Protein AF-A0A7K1K0N7-F1 (afdb_monomer_lite)

Structure (mmCIF, N/CA/C/O backbone):
data_AF-A0A7K1K0N7-F1
#
_entry.id   AF-A0A7K1K0N7-F1
#
loop_
_atom_site.group_PDB
_atom_site.id
_atom_site.type_symbol
_atom_site.label_atom_id
_atom_site.label_alt_id
_atom_site.label_comp_id
_atom_site.label_asym_id
_atom_site.label_entity_id
_atom_site.label_seq_id
_atom_site.pdbx_PDB_ins_code
_atom_site.Cartn_x
_atom_site.Cartn_y
_atom_site.Cartn_z
_atom_site.occupancy
_atom_site.B_iso_or_equiv
_atom_site.auth_seq_id
_atom_site.auth_comp_id
_atom_site.auth_asym_id
_atom_site.auth_atom_id
_atom_site.pdbx_PDB_model_num
ATOM 1 N N . MET A 1 1 ? -37.283 -33.747 8.085 1.00 37.97 1 MET A N 1
ATOM 2 C CA . MET A 1 1 ? -36.445 -32.877 7.229 1.00 37.97 1 MET A CA 1
ATOM 3 C C . MET A 1 1 ? -36.152 -31.588 7.983 1.00 37.97 1 MET A C 1
ATOM 5 O O . MET A 1 1 ? -37.077 -30.834 8.241 1.00 37.97 1 MET A O 1
ATOM 9 N N . ARG A 1 2 ? -34.907 -31.365 8.425 1.00 31.98 2 ARG A N 1
ATOM 10 C CA . ARG A 1 2 ? -34.485 -30.091 9.032 1.00 31.98 2 ARG A CA 1
ATOM 11 C C . ARG A 1 2 ? -33.760 -29.283 7.961 1.00 31.98 2 ARG A C 1
ATOM 13 O O . ARG A 1 2 ? -32.667 -29.665 7.557 1.00 31.98 2 ARG A O 1
ATOM 20 N N . PHE A 1 3 ? -34.377 -28.200 7.502 1.00 32.69 3 PHE A N 1
ATOM 21 C CA . PHE A 1 3 ? -33.724 -27.220 6.641 1.00 32.69 3 PHE A CA 1
ATOM 22 C C . PHE A 1 3 ? -32.654 -26.490 7.462 1.00 32.69 3 PHE A C 1
ATOM 24 O O . PHE A 1 3 ? -32.971 -25.752 8.393 1.00 32.69 3 PHE A O 1
ATOM 31 N N . ARG A 1 4 ? -31.374 -26.728 7.151 1.00 30.61 4 ARG A N 1
ATOM 32 C CA . ARG A 1 4 ? -30.291 -25.834 7.573 1.00 30.61 4 ARG A CA 1
ATOM 33 C C . ARG A 1 4 ? -30.306 -24.644 6.621 1.00 30.61 4 ARG A C 1
ATOM 35 O O . ARG A 1 4 ? -29.940 -24.787 5.461 1.00 30.61 4 ARG A O 1
ATOM 42 N N . LEU A 1 5 ? -30.744 -23.494 7.122 1.00 35.78 5 LEU A N 1
ATOM 43 C CA . LEU A 1 5 ? -30.493 -22.211 6.472 1.00 35.78 5 LEU A CA 1
ATOM 44 C C . LEU A 1 5 ? -28.973 -21.984 6.368 1.00 35.78 5 LEU A C 1
ATOM 46 O O . LEU A 1 5 ? -28.236 -22.395 7.275 1.00 35.78 5 LEU A O 1
ATOM 50 N N . PRO A 1 6 ? -28.488 -21.354 5.285 1.00 36.56 6 PRO A N 1
ATOM 51 C CA . PRO A 1 6 ? -27.079 -21.033 5.147 1.00 36.56 6 PRO A CA 1
ATOM 52 C C . PRO A 1 6 ? -26.678 -20.061 6.258 1.00 36.56 6 PRO A C 1
ATOM 54 O O . PRO A 1 6 ? -27.345 -19.058 6.505 1.00 36.56 6 PRO A O 1
ATOM 57 N N . ARG A 1 7 ? -25.582 -20.388 6.948 1.00 33.94 7 ARG A N 1
ATOM 58 C CA . ARG A 1 7 ? -24.894 -19.471 7.856 1.00 33.94 7 ARG A CA 1
ATOM 59 C C . ARG A 1 7 ? -24.447 -18.265 7.035 1.00 33.94 7 ARG A C 1
ATOM 61 O O . ARG A 1 7 ? -23.415 -18.324 6.375 1.00 33.94 7 ARG A O 1
ATOM 68 N N . THR A 1 8 ? -25.200 -17.176 7.103 1.00 36.75 8 THR A N 1
ATOM 69 C CA . THR A 1 8 ? -24.647 -15.843 6.901 1.00 36.75 8 THR A CA 1
ATOM 70 C C . THR A 1 8 ? -23.497 -15.703 7.895 1.00 36.75 8 THR A C 1
ATOM 72 O O . THR A 1 8 ? -23.706 -15.711 9.111 1.00 36.75 8 THR A O 1
ATOM 75 N N . LYS A 1 9 ? -22.256 -15.677 7.394 1.00 39.19 9 LYS A N 1
ATOM 76 C CA . LYS A 1 9 ? -21.113 -15.227 8.189 1.00 39.19 9 LYS A CA 1
ATOM 77 C C . LYS A 1 9 ? -21.421 -13.778 8.557 1.00 39.19 9 LYS A C 1
ATOM 79 O O . LYS A 1 9 ? -21.316 -12.881 7.732 1.00 39.19 9 LYS A O 1
ATOM 84 N N . ARG A 1 10 ? -21.917 -13.580 9.777 1.00 37.25 10 ARG A N 1
ATOM 85 C CA . ARG A 1 10 ? -22.041 -12.272 10.414 1.00 37.25 10 ARG A CA 1
ATOM 86 C C . ARG A 1 10 ? -20.703 -11.546 10.267 1.00 37.25 10 ARG A C 1
ATOM 88 O O . ARG A 1 10 ? -19.671 -12.110 10.620 1.00 37.25 10 ARG A O 1
ATOM 95 N N . LEU A 1 11 ? -20.750 -10.293 9.821 1.00 44.38 11 LEU A N 1
ATOM 96 C CA . LEU A 1 11 ? -19.653 -9.314 9.824 1.00 44.38 11 LEU A CA 1
ATOM 97 C C . LEU A 1 11 ? -19.124 -8.977 11.242 1.00 44.38 11 LEU A C 1
ATOM 99 O O . LEU A 1 11 ? -18.372 -8.018 11.408 1.00 44.38 11 LEU A O 1
ATOM 103 N N . ASP A 1 12 ? -19.499 -9.748 12.264 1.00 42.22 12 ASP A N 1
ATOM 104 C CA . ASP A 1 12 ? -19.391 -9.373 13.675 1.00 42.22 12 ASP A CA 1
ATOM 105 C C . ASP A 1 12 ? -17.985 -9.585 14.267 1.00 42.22 12 ASP A C 1
ATOM 107 O O . ASP A 1 12 ? -17.768 -9.245 15.425 1.00 42.22 12 ASP A O 1
ATOM 111 N N . SER A 1 13 ? -17.002 -10.087 13.505 1.00 56.16 13 SER A N 1
ATOM 112 C CA . SER A 1 13 ? -15.595 -10.059 13.941 1.00 56.16 13 SER A CA 1
ATOM 113 C C . SER A 1 13 ? -14.597 -10.217 12.784 1.00 56.16 13 SER A C 1
ATOM 115 O O . SER A 1 13 ? -13.856 -11.199 12.715 1.00 56.16 13 SER A O 1
ATOM 117 N N . VAL A 1 14 ? -14.561 -9.268 11.847 1.00 64.25 14 VAL A N 1
ATOM 118 C CA . VAL A 1 14 ? -13.349 -9.094 11.024 1.00 64.25 14 VAL A CA 1
ATOM 119 C C . VAL A 1 14 ? -12.285 -8.465 11.932 1.00 64.25 14 VAL A C 1
ATOM 121 O O . VAL A 1 14 ? -12.596 -7.443 12.548 1.00 64.25 14 VAL A O 1
ATOM 124 N N . PRO A 1 15 ? -11.072 -9.042 12.065 1.00 89.25 15 PRO A N 1
ATOM 125 C CA . PRO A 1 15 ? -9.996 -8.415 12.831 1.00 89.25 15 PRO A CA 1
ATOM 126 C C . PRO A 1 15 ? -9.784 -6.967 12.380 1.00 89.25 15 PRO A C 1
ATOM 128 O O . PRO A 1 15 ? -9.809 -6.701 11.180 1.00 89.25 15 PRO A O 1
ATOM 131 N N . ALA A 1 16 ? -9.566 -6.039 13.316 1.00 92.31 16 ALA A N 1
ATOM 132 C CA . ALA A 1 16 ? -9.421 -4.617 12.990 1.00 92.31 16 ALA A CA 1
ATOM 133 C C . ALA A 1 16 ? -8.306 -4.375 11.960 1.00 92.31 16 ALA A C 1
ATOM 135 O O . ALA A 1 16 ? -8.507 -3.626 11.011 1.00 92.31 16 ALA A O 1
ATOM 136 N N . VAL A 1 17 ? -7.193 -5.110 12.075 1.00 94.56 17 VAL A N 1
ATOM 137 C CA . VAL A 1 17 ? -6.121 -5.120 11.070 1.00 94.56 17 VAL A CA 1
ATOM 138 C C . VAL A 1 17 ? -6.678 -5.472 9.692 1.00 94.56 17 VAL A C 1
ATOM 140 O O . VAL A 1 17 ? -6.605 -4.647 8.796 1.00 94.56 17 VAL A O 1
ATOM 143 N N . LEU A 1 18 ? -7.337 -6.624 9.524 1.00 95.56 18 LEU A N 1
ATOM 144 C CA . LEU A 1 18 ? -7.894 -7.026 8.227 1.00 95.56 18 LEU A CA 1
ATOM 145 C C . LEU A 1 18 ? -8.893 -5.993 7.676 1.00 95.56 18 LEU A C 1
ATOM 147 O O . LEU A 1 18 ? -8.912 -5.741 6.477 1.00 95.56 18 LEU A O 1
ATOM 151 N N . ALA A 1 19 ? -9.706 -5.365 8.530 1.00 95.50 19 ALA A N 1
ATOM 152 C CA . ALA A 1 19 ? -10.614 -4.305 8.095 1.00 95.50 19 ALA A CA 1
ATOM 153 C C . ALA A 1 19 ? -9.862 -3.070 7.560 1.00 95.50 19 ALA A C 1
ATOM 155 O O . ALA A 1 19 ? -10.275 -2.511 6.544 1.00 95.50 19 ALA A O 1
ATOM 156 N N . PHE A 1 20 ? -8.761 -2.673 8.206 1.00 96.31 20 PHE A N 1
ATOM 157 C CA . PHE A 1 20 ? -7.885 -1.603 7.721 1.00 96.31 20 PHE A CA 1
ATOM 158 C C . PHE A 1 20 ? -7.199 -1.982 6.404 1.00 96.31 20 PHE A C 1
ATOM 160 O O . PHE A 1 20 ? -7.176 -1.191 5.466 1.00 96.31 20 PHE A O 1
ATOM 167 N N . GLU A 1 21 ? -6.689 -3.204 6.285 1.00 97.69 21 GLU A N 1
ATOM 168 C CA . GLU A 1 21 ? -6.009 -3.626 5.057 1.00 97.69 21 GLU A CA 1
ATOM 169 C C . GLU A 1 21 ? -6.969 -3.742 3.874 1.00 97.69 21 GLU A C 1
ATOM 171 O O . GLU A 1 21 ? -6.602 -3.423 2.748 1.00 97.69 21 GLU A O 1
ATOM 176 N N . VAL A 1 22 ? -8.222 -4.136 4.122 1.00 97.69 22 VAL A N 1
ATOM 177 C CA . VAL A 1 22 ? -9.275 -4.086 3.101 1.00 97.69 22 VAL A CA 1
ATOM 178 C C . VAL A 1 22 ? -9.566 -2.644 2.695 1.00 97.69 22 VAL A C 1
ATOM 180 O O . VAL A 1 22 ? -9.727 -2.387 1.506 1.00 97.69 22 VAL A O 1
ATOM 183 N N . TYR A 1 23 ? -9.587 -1.694 3.634 1.00 96.44 23 TYR A N 1
ATOM 184 C CA . TYR A 1 23 ? -9.657 -0.272 3.290 1.00 96.44 23 TYR A CA 1
ATOM 185 C C . TYR A 1 23 ? -8.513 0.122 2.351 1.00 96.44 23 TYR A C 1
ATOM 187 O O . TYR A 1 23 ? -8.788 0.603 1.252 1.00 96.44 23 TYR A O 1
ATOM 195 N N . VAL A 1 24 ? -7.266 -0.196 2.708 1.00 96.88 24 VAL A N 1
ATOM 196 C CA . VAL A 1 24 ? -6.093 0.075 1.866 1.00 96.88 24 VAL A CA 1
ATOM 197 C C . VAL A 1 24 ? -6.232 -0.571 0.482 1.00 96.88 24 VAL A C 1
ATOM 199 O O . VAL A 1 24 ? -6.112 0.118 -0.530 1.00 96.88 24 VAL A O 1
ATOM 202 N N . LEU A 1 25 ? -6.556 -1.864 0.406 1.00 97.75 25 LEU A N 1
ATOM 203 C CA . LEU A 1 25 ? -6.739 -2.583 -0.859 1.00 97.75 25 LEU A CA 1
ATOM 204 C C . LEU A 1 25 ? -7.791 -1.913 -1.754 1.00 97.75 25 LEU A C 1
ATOM 206 O O . LEU A 1 25 ? -7.599 -1.781 -2.964 1.00 97.75 25 LEU A O 1
ATOM 210 N N . MET A 1 26 ? -8.903 -1.470 -1.167 1.00 97.31 26 MET A N 1
ATOM 211 C CA . MET A 1 26 ? -9.984 -0.830 -1.913 1.00 97.31 26 MET A CA 1
ATOM 212 C C . MET A 1 26 ? -9.591 0.555 -2.443 1.00 97.31 26 MET A C 1
ATOM 214 O O . MET A 1 26 ? -10.039 0.907 -3.536 1.00 97.31 26 MET A O 1
ATOM 218 N N . THR A 1 27 ? -8.694 1.290 -1.769 1.00 95.69 27 THR A N 1
ATOM 219 C CA . THR A 1 27 ? -8.134 2.545 -2.321 1.00 95.69 27 THR A CA 1
ATOM 220 C C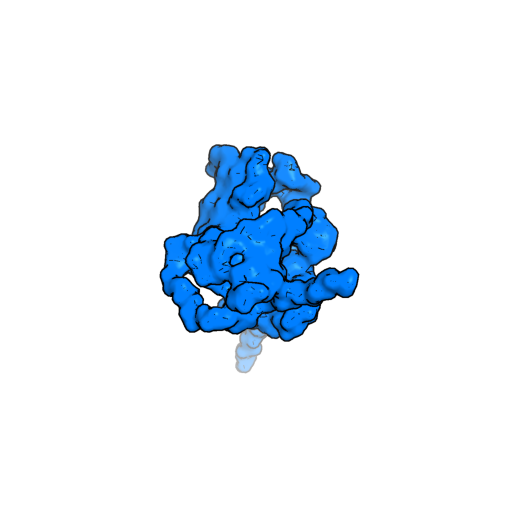 . THR A 1 27 ? -7.330 2.319 -3.608 1.00 95.69 27 THR A C 1
ATOM 222 O O . THR A 1 27 ? -7.289 3.176 -4.486 1.00 95.69 27 THR A O 1
ATOM 225 N N . MET A 1 28 ? -6.769 1.121 -3.802 1.00 96.94 28 MET A N 1
ATOM 226 C CA . MET A 1 28 ? -5.978 0.773 -4.991 1.00 96.94 28 MET A CA 1
ATOM 227 C C . MET A 1 28 ? -6.832 0.395 -6.210 1.00 96.94 28 MET A C 1
ATOM 229 O O . MET A 1 28 ? -6.304 0.224 -7.316 1.00 96.94 28 MET A O 1
ATOM 233 N N . LYS A 1 29 ? -8.155 0.264 -6.041 1.00 96.12 29 LYS A N 1
ATOM 234 C CA . LYS A 1 29 ? -9.090 -0.225 -7.069 1.00 96.12 29 LYS A CA 1
ATOM 235 C C . LYS A 1 29 ? -8.999 0.554 -8.380 1.00 96.12 29 LYS A C 1
ATOM 237 O O . LYS A 1 29 ? -9.027 -0.060 -9.451 1.00 96.12 29 LYS A O 1
ATOM 242 N N . LEU A 1 30 ? -8.877 1.883 -8.313 1.00 94.19 30 LEU A N 1
ATOM 243 C CA . LEU A 1 30 ? -8.758 2.726 -9.505 1.00 94.19 30 LEU A CA 1
ATOM 244 C C . LEU A 1 30 ? -7.497 2.378 -10.300 1.00 94.19 30 LEU A C 1
ATOM 246 O O . LEU A 1 30 ? -7.588 2.100 -11.499 1.00 94.19 30 LEU A O 1
ATOM 250 N N . ARG A 1 31 ? -6.333 2.320 -9.639 1.00 93.25 31 ARG A N 1
ATOM 251 C CA . ARG A 1 31 ? -5.068 2.023 -10.323 1.00 93.25 31 ARG A CA 1
ATOM 252 C C . ARG A 1 31 ? -5.045 0.606 -10.884 1.00 93.25 31 ARG A C 1
ATOM 254 O O . ARG A 1 31 ? -4.636 0.416 -12.026 1.00 93.25 31 ARG A O 1
ATOM 261 N N . LEU A 1 32 ? -5.568 -0.372 -10.146 1.00 95.31 32 LEU A N 1
ATOM 262 C CA . LEU A 1 32 ? -5.702 -1.747 -10.642 1.00 95.31 32 LEU A CA 1
ATOM 263 C C . LEU A 1 32 ? -6.582 -1.813 -11.891 1.00 95.31 32 LEU A C 1
ATOM 265 O O . LEU A 1 32 ? -6.246 -2.522 -12.837 1.00 95.31 32 LEU A O 1
ATOM 269 N N . LYS A 1 33 ? -7.672 -1.039 -11.946 1.00 94.88 33 LYS A N 1
ATOM 270 C CA . LYS A 1 33 ? -8.508 -0.937 -13.150 1.00 94.88 33 LYS A CA 1
ATOM 271 C C . LYS A 1 33 ? -7.741 -0.337 -14.330 1.00 94.88 33 LYS A C 1
ATOM 273 O O . LYS A 1 33 ? -7.820 -0.881 -15.429 1.00 94.88 33 LYS A O 1
ATOM 278 N N . MET A 1 34 ? -6.979 0.737 -14.112 1.00 92.75 34 MET A N 1
ATOM 279 C CA . MET A 1 34 ? -6.152 1.364 -15.155 1.00 92.75 34 MET A CA 1
ATOM 280 C C . MET A 1 34 ? -5.085 0.406 -15.703 1.00 92.75 34 MET A C 1
ATOM 282 O O . MET A 1 34 ? -4.827 0.396 -16.903 1.00 92.75 34 MET A O 1
ATOM 286 N N . CYS A 1 35 ? -4.519 -0.444 -14.844 1.00 90.19 35 CYS A N 1
ATOM 287 C CA . CYS A 1 35 ? -3.542 -1.466 -15.220 1.00 90.19 35 CYS A CA 1
ATOM 288 C C . CYS A 1 35 ? -4.170 -2.783 -15.717 1.00 90.19 35 CYS A C 1
ATOM 290 O O . CYS A 1 35 ? -3.437 -3.742 -15.929 1.00 90.19 35 CYS A O 1
ATOM 292 N N . GLN A 1 36 ? -5.498 -2.861 -15.890 1.00 92.75 36 GLN A N 1
ATOM 293 C CA . GLN A 1 36 ? -6.226 -4.083 -16.286 1.00 92.75 36 GLN A CA 1
ATOM 294 C C . GLN A 1 36 ? -6.055 -5.271 -15.310 1.00 92.75 36 GLN A C 1
ATOM 296 O O . GLN A 1 36 ? -6.222 -6.436 -15.668 1.00 92.75 36 GLN A O 1
ATOM 301 N N . LYS A 1 37 ? -5.785 -4.971 -14.037 1.00 94.31 37 LYS A N 1
ATOM 302 C CA . LYS A 1 37 ? -5.525 -5.913 -12.938 1.00 94.31 37 LYS A CA 1
ATOM 303 C C . LYS A 1 37 ? -6.675 -6.007 -11.927 1.00 94.31 37 LYS A C 1
ATOM 305 O O . LYS A 1 37 ? -6.485 -6.441 -10.799 1.00 94.31 37 LYS A O 1
ATOM 310 N N . SER A 1 38 ? -7.902 -5.632 -12.303 1.00 94.62 38 SER A N 1
ATOM 311 C CA . SER A 1 38 ? -9.058 -5.685 -11.384 1.00 94.62 38 SER A CA 1
ATOM 312 C C . SER A 1 38 ? -9.330 -7.081 -10.809 1.00 94.62 38 SER A C 1
ATOM 314 O O . SER A 1 38 ? -9.850 -7.190 -9.706 1.00 94.62 38 SER A O 1
ATOM 316 N N . HIS A 1 39 ? -8.949 -8.143 -11.524 1.00 95.56 39 HIS A N 1
ATOM 317 C CA . HIS A 1 39 ? -9.080 -9.518 -11.044 1.00 95.56 39 HIS A CA 1
ATOM 318 C C . HIS A 1 39 ? -8.188 -9.820 -9.826 1.00 95.56 39 HIS A C 1
ATOM 320 O O . HIS A 1 39 ? -8.549 -10.669 -9.015 1.00 95.56 39 HIS A O 1
ATOM 326 N N . GLU A 1 40 ? -7.059 -9.124 -9.661 1.00 96.62 40 GLU A N 1
ATOM 327 C CA . GLU A 1 40 ? -6.165 -9.315 -8.513 1.00 96.62 40 GLU A CA 1
ATOM 328 C C . GLU A 1 40 ? -6.800 -8.800 -7.216 1.00 96.62 40 GLU A C 1
ATOM 330 O O . GLU A 1 40 ? -6.660 -9.438 -6.175 1.00 96.62 40 GLU A O 1
ATOM 335 N N . LEU A 1 41 ? -7.565 -7.700 -7.280 1.00 97.19 41 LEU A N 1
ATOM 336 C CA . LEU A 1 41 ? -8.340 -7.190 -6.143 1.00 97.19 41 LEU A CA 1
ATOM 337 C C . LEU A 1 41 ? -9.386 -8.210 -5.689 1.00 97.19 41 LEU A C 1
ATOM 339 O O . LEU A 1 41 ? -9.462 -8.531 -4.505 1.00 97.19 41 LEU A O 1
ATOM 343 N N . GLU A 1 42 ? -10.165 -8.746 -6.630 1.00 96.75 42 GLU A N 1
ATOM 344 C CA . GLU A 1 42 ? -11.196 -9.743 -6.323 1.00 96.75 42 GLU A CA 1
ATOM 345 C C . GLU A 1 42 ? -10.576 -11.041 -5.790 1.00 96.75 42 GLU A C 1
ATOM 347 O O . GLU A 1 42 ? -11.068 -11.602 -4.811 1.00 96.75 42 GLU A O 1
ATOM 352 N N . SER A 1 43 ? -9.453 -11.486 -6.370 1.00 97.25 43 SER A N 1
ATOM 353 C CA . SER A 1 43 ? -8.701 -12.642 -5.867 1.00 97.25 43 SER A CA 1
ATOM 354 C C . SER A 1 43 ? -8.259 -12.415 -4.423 1.00 97.25 43 SER A C 1
ATOM 356 O O . SER A 1 43 ? -8.552 -13.242 -3.559 1.00 97.25 43 SER A O 1
ATOM 358 N N . LYS A 1 44 ? -7.643 -11.261 -4.141 1.00 97.25 44 LYS A N 1
ATOM 359 C CA . LYS A 1 44 ? -7.142 -10.910 -2.809 1.00 97.25 44 LYS A CA 1
ATOM 360 C C . LYS A 1 44 ? -8.263 -10.835 -1.769 1.00 97.25 44 LYS A C 1
ATOM 362 O O . LYS A 1 44 ? -8.099 -11.344 -0.668 1.00 97.25 44 LYS A O 1
ATOM 367 N N . LEU A 1 45 ? -9.427 -10.277 -2.106 1.00 97.06 45 LEU A N 1
ATOM 368 C CA . LEU A 1 45 ? -10.599 -10.310 -1.218 1.00 97.06 45 LEU A CA 1
ATOM 369 C C . LEU A 1 45 ? -11.099 -11.747 -0.988 1.00 97.06 45 LEU A C 1
ATOM 371 O O . LEU A 1 45 ? -11.384 -12.141 0.150 1.00 97.06 45 LEU A O 1
ATOM 375 N N . SER A 1 46 ? -11.157 -12.552 -2.051 1.00 96.81 46 SER A N 1
ATOM 376 C CA . SER A 1 46 ? -11.667 -13.924 -1.994 1.00 96.81 46 SER A CA 1
ATOM 377 C C . SER A 1 46 ? -10.788 -14.872 -1.166 1.00 96.81 46 SER A C 1
ATOM 379 O O . SER A 1 46 ? -11.331 -15.756 -0.499 1.00 96.81 46 SER A O 1
ATOM 381 N N . GLU A 1 47 ? -9.468 -14.642 -1.116 1.00 95.69 47 GLU A N 1
ATOM 382 C CA . GLU A 1 47 ? -8.515 -15.354 -0.240 1.00 95.69 47 GLU A CA 1
ATOM 383 C C . GLU A 1 47 ? -8.939 -15.281 1.239 1.00 95.69 47 GLU A C 1
ATOM 385 O O . GLU A 1 47 ? -8.739 -16.227 2.002 1.00 95.69 47 GLU A O 1
ATOM 390 N N . HIS A 1 48 ? -9.617 -14.196 1.626 1.00 93.88 48 HIS A N 1
ATOM 391 C CA . HIS A 1 48 ? -10.135 -13.972 2.977 1.00 93.88 48 HIS A CA 1
ATOM 392 C C . HIS A 1 48 ? -11.655 -14.173 3.084 1.00 93.88 48 HIS A C 1
ATOM 394 O O . HIS A 1 48 ? -12.267 -13.865 4.110 1.00 93.88 48 HIS A O 1
ATOM 400 N N . GLY A 1 49 ? -12.272 -14.750 2.049 1.00 94.38 49 GLY A N 1
ATOM 401 C CA . GLY A 1 49 ? -13.700 -15.052 1.997 1.00 94.38 49 GLY A CA 1
ATOM 402 C C . GLY A 1 49 ? -14.592 -13.815 1.921 1.00 94.38 49 GLY A C 1
ATOM 403 O O . GLY A 1 49 ? -15.722 -13.883 2.406 1.00 94.38 49 GLY A O 1
ATOM 404 N N . LEU A 1 50 ? -14.080 -12.717 1.359 1.00 95.62 50 LEU A N 1
ATOM 405 C CA . LEU A 1 50 ? -14.805 -11.470 1.139 1.00 95.62 50 LEU A CA 1
ATOM 406 C C . LEU A 1 50 ? -15.171 -11.321 -0.341 1.00 95.62 50 LEU A C 1
ATOM 408 O O . LEU A 1 50 ? -14.392 -11.658 -1.231 1.00 95.62 50 LEU A O 1
ATOM 412 N N . SER A 1 51 ? -16.358 -10.785 -0.594 1.00 95.69 51 SER A N 1
ATOM 413 C CA . SER A 1 51 ? -16.778 -10.285 -1.908 1.00 95.69 51 SER A CA 1
ATOM 414 C C . SER A 1 51 ? -16.386 -8.816 -2.107 1.00 95.69 51 SER A C 1
ATOM 416 O O . SER A 1 51 ? -16.172 -8.094 -1.131 1.00 95.69 51 SER A O 1
ATOM 418 N N . GLY A 1 52 ? -16.378 -8.336 -3.356 1.00 94.62 52 GLY A N 1
ATOM 419 C CA . GLY A 1 52 ? -16.180 -6.914 -3.668 1.00 94.62 52 GLY A CA 1
ATOM 420 C C . GLY A 1 52 ? -17.141 -5.972 -2.923 1.00 94.62 52 GLY A C 1
ATOM 421 O O . GLY A 1 52 ? -16.717 -4.937 -2.409 1.00 94.62 52 GLY A O 1
ATOM 422 N N . ASP A 1 53 ? -18.415 -6.354 -2.773 1.00 95.94 53 ASP A N 1
ATOM 423 C CA . ASP A 1 53 ? -19.412 -5.571 -2.026 1.00 95.94 53 ASP A CA 1
ATOM 424 C C . ASP A 1 53 ? -19.114 -5.524 -0.519 1.00 95.94 53 ASP A C 1
ATOM 426 O O . ASP A 1 53 ? -19.340 -4.509 0.142 1.00 95.94 53 ASP A O 1
ATOM 430 N N . GLU A 1 54 ? -18.625 -6.627 0.055 1.00 95.38 54 GLU A N 1
ATOM 431 C CA . GLU A 1 54 ? -18.171 -6.652 1.450 1.00 95.38 54 GLU A CA 1
ATOM 432 C C . GLU A 1 54 ? -16.901 -5.824 1.632 1.00 95.38 54 GLU A C 1
ATOM 434 O O . GLU A 1 54 ? -16.809 -5.082 2.611 1.00 95.38 54 GLU A O 1
ATOM 439 N N . GLY A 1 55 ? -15.974 -5.893 0.673 1.00 96.25 55 GLY A N 1
ATOM 440 C CA . GLY A 1 55 ? -14.787 -5.046 0.619 1.00 96.25 55 GLY A CA 1
ATOM 441 C C . GLY A 1 55 ? -15.148 -3.562 0.631 1.00 96.25 55 GLY A C 1
ATOM 442 O O . GLY A 1 55 ? -14.636 -2.815 1.462 1.00 96.25 55 GLY A O 1
ATOM 443 N N . GLN A 1 56 ? -16.108 -3.148 -0.202 1.00 96.75 56 GLN A N 1
ATOM 444 C CA . GLN A 1 56 ? -16.583 -1.762 -0.239 1.00 96.75 56 GLN A CA 1
ATOM 445 C C . GLN A 1 56 ? -17.222 -1.332 1.088 1.00 96.75 56 GLN A C 1
ATOM 447 O O . GLN A 1 56 ? -16.897 -0.270 1.609 1.00 96.75 56 GLN A O 1
ATOM 452 N N . ARG A 1 57 ? -18.068 -2.175 1.695 1.00 95.69 57 ARG A N 1
ATOM 453 C CA . ARG A 1 57 ? -18.659 -1.868 3.012 1.00 95.69 57 ARG A CA 1
ATOM 454 C C . ARG A 1 57 ? -17.604 -1.711 4.110 1.00 95.69 57 ARG A C 1
ATOM 456 O O . ARG A 1 57 ? -17.763 -0.872 4.994 1.00 95.69 57 ARG A O 1
ATOM 463 N N . LEU A 1 58 ? -16.554 -2.534 4.087 1.00 94.44 58 LEU A N 1
ATOM 464 C CA . LEU A 1 58 ? -15.440 -2.436 5.033 1.00 94.44 58 LEU A CA 1
ATOM 465 C C . LEU A 1 58 ? -14.623 -1.165 4.808 1.00 94.44 58 LEU A C 1
ATOM 467 O O . LEU A 1 58 ? -14.317 -0.480 5.784 1.00 94.44 58 LEU A O 1
ATOM 471 N N . HIS A 1 59 ? -14.340 -0.838 3.547 1.00 95.00 59 HIS A N 1
ATOM 472 C CA . HIS A 1 59 ? -13.704 0.414 3.157 1.00 95.00 59 HIS A CA 1
ATOM 473 C C . HIS A 1 59 ? -14.480 1.616 3.696 1.00 95.00 59 HIS A C 1
ATOM 475 O O . HIS A 1 59 ? -13.910 2.408 4.438 1.00 95.00 59 HIS A O 1
ATOM 481 N N . ASP A 1 60 ? -15.780 1.717 3.410 1.00 94.81 60 ASP A N 1
ATOM 482 C CA . ASP A 1 60 ? -16.587 2.879 3.802 1.00 94.81 60 ASP A CA 1
ATOM 483 C C . ASP A 1 60 ? -16.648 3.032 5.330 1.00 94.81 60 ASP A C 1
ATOM 485 O O . ASP A 1 60 ? -16.585 4.139 5.868 1.00 94.81 60 ASP A O 1
ATOM 489 N N . ARG A 1 61 ? -16.707 1.905 6.052 1.00 92.50 61 ARG A N 1
ATOM 490 C CA . ARG A 1 61 ? -16.684 1.890 7.519 1.00 92.50 61 ARG A CA 1
ATOM 491 C C . ARG A 1 61 ? -15.348 2.365 8.091 1.00 92.50 61 ARG A C 1
ATOM 493 O O . ARG A 1 61 ? -15.355 3.061 9.101 1.00 92.50 61 ARG A O 1
ATOM 500 N N . ALA A 1 62 ? -14.226 1.956 7.502 1.00 92.50 62 ALA A N 1
ATOM 501 C CA . ALA A 1 62 ? -12.906 2.384 7.957 1.00 92.50 62 ALA A CA 1
ATOM 502 C C . ALA A 1 62 ? -12.619 3.837 7.557 1.00 92.50 62 ALA A C 1
ATOM 504 O O . ALA A 1 62 ? -12.130 4.598 8.381 1.00 92.50 62 ALA A O 1
ATOM 505 N N . ALA A 1 63 ? -13.007 4.247 6.347 1.00 92.12 63 ALA A N 1
ATOM 506 C CA . ALA A 1 63 ? -12.882 5.622 5.872 1.00 92.12 63 ALA A CA 1
ATOM 507 C C . ALA A 1 63 ? -13.583 6.610 6.818 1.00 92.12 63 ALA A C 1
ATOM 509 O O . ALA A 1 63 ? -13.028 7.651 7.143 1.00 92.12 63 ALA A O 1
ATOM 510 N N . ALA A 1 64 ? -14.752 6.246 7.356 1.00 93.00 64 ALA A N 1
ATOM 511 C CA . ALA A 1 64 ? -15.458 7.057 8.351 1.00 93.00 64 ALA A CA 1
ATOM 512 C C . ALA A 1 64 ? -14.706 7.230 9.690 1.00 93.00 64 ALA A C 1
ATOM 514 O O . ALA A 1 64 ? -15.072 8.099 10.483 1.00 93.00 64 ALA A O 1
ATOM 515 N N . ALA A 1 65 ? -13.694 6.402 9.971 1.00 92.19 65 ALA A N 1
ATOM 516 C CA . ALA A 1 65 ? -12.865 6.508 11.169 1.00 92.19 65 ALA A CA 1
ATOM 517 C C . ALA A 1 65 ? -11.657 7.442 10.987 1.00 92.19 65 ALA A C 1
ATOM 519 O O . ALA A 1 65 ? -11.098 7.873 11.992 1.00 92.19 65 ALA A O 1
ATOM 520 N N . PHE A 1 66 ? -11.273 7.762 9.749 1.00 91.44 66 PHE A N 1
ATOM 521 C CA . PHE A 1 66 ? -10.090 8.561 9.438 1.00 91.44 66 PHE A CA 1
ATOM 522 C C . PHE A 1 66 ? -10.486 9.973 9.004 1.00 91.44 66 PHE A C 1
ATOM 524 O O . PHE A 1 66 ? -11.208 10.144 8.024 1.00 91.44 66 PHE A O 1
ATOM 531 N N . GLN A 1 67 ? -10.036 10.991 9.740 1.00 84.44 67 GLN A N 1
ATOM 532 C CA . GLN A 1 67 ? -10.509 12.365 9.525 1.00 84.44 67 GLN A CA 1
ATOM 533 C C . GLN A 1 67 ? -9.571 13.207 8.662 1.00 84.44 67 GLN A C 1
ATOM 535 O O . GLN A 1 67 ? -10.030 14.009 7.849 1.00 84.44 67 GLN A O 1
ATOM 540 N N . SER A 1 68 ? -8.261 13.090 8.888 1.00 87.56 68 SER A N 1
ATOM 541 C CA . SER A 1 68 ? -7.252 13.933 8.245 1.00 87.56 68 SER A CA 1
ATOM 542 C C . SER A 1 68 ? -5.852 13.336 8.373 1.00 87.56 68 SER A C 1
ATOM 544 O O . SER A 1 68 ? -5.613 12.466 9.209 1.00 87.56 68 SER A O 1
ATOM 546 N N . GLU A 1 69 ? -4.895 13.825 7.581 1.00 86.69 69 GLU A N 1
ATOM 547 C CA . GLU A 1 69 ? -3.500 13.352 7.634 1.00 86.69 69 GLU A CA 1
ATOM 548 C C . GLU A 1 69 ? -2.851 13.575 8.997 1.00 86.69 69 GLU A C 1
ATOM 550 O O . GLU A 1 69 ? -2.167 12.694 9.515 1.00 86.69 69 GLU A O 1
ATOM 555 N N . SER A 1 70 ? -3.107 14.731 9.615 1.00 87.62 70 SER A N 1
ATOM 556 C CA . SER A 1 70 ? -2.539 15.074 10.920 1.00 87.62 70 SER A CA 1
ATOM 557 C C . SER A 1 70 ? -3.086 14.201 12.052 1.00 87.62 70 SER A C 1
ATOM 559 O O . SER A 1 70 ? -2.419 14.050 13.076 1.00 87.62 70 SER A O 1
ATOM 561 N N . THR A 1 71 ? -4.264 13.598 11.865 1.00 90.25 71 THR A N 1
ATOM 562 C CA . THR A 1 71 ? -4.899 12.689 12.829 1.00 90.25 71 THR A CA 1
ATOM 563 C C . THR A 1 71 ? -4.810 11.222 12.424 1.00 90.25 71 THR A C 1
ATOM 565 O O . THR A 1 71 ? -5.284 10.371 13.168 1.00 90.25 71 THR A O 1
ATOM 568 N N . PHE A 1 72 ? -4.166 10.884 11.303 1.00 91.69 72 PHE A N 1
ATOM 569 C CA . PHE A 1 72 ? -4.200 9.518 10.779 1.00 91.69 72 PHE A CA 1
ATOM 570 C C . PHE A 1 72 ? -3.675 8.476 11.771 1.00 91.69 72 PHE A C 1
ATOM 572 O O . PHE A 1 72 ? -4.334 7.471 12.012 1.00 91.69 72 PHE A O 1
ATOM 579 N N . VAL A 1 73 ? -2.507 8.712 12.375 1.00 91.81 73 VAL A N 1
ATOM 580 C CA . VAL A 1 73 ? -1.915 7.776 13.344 1.00 91.81 73 VAL A CA 1
ATOM 581 C C . VAL A 1 73 ? -2.790 7.596 14.592 1.00 91.81 73 VAL A C 1
ATOM 583 O O . VAL A 1 73 ? -3.090 6.445 14.911 1.00 91.81 73 VAL A O 1
ATOM 586 N N . PRO A 1 74 ? -3.254 8.656 15.287 1.00 91.75 74 PRO A N 1
ATOM 587 C CA . PRO A 1 74 ? -4.155 8.468 16.425 1.00 91.75 74 PRO A CA 1
ATOM 588 C C . PRO A 1 74 ? -5.513 7.861 16.029 1.00 91.75 74 PRO A C 1
ATOM 590 O O . PRO A 1 74 ? -6.050 7.036 16.774 1.00 91.75 74 PRO A O 1
ATOM 593 N N . ASP A 1 75 ? -6.051 8.190 14.850 1.00 93.38 75 ASP A N 1
ATOM 594 C CA . ASP A 1 75 ? -7.278 7.575 14.330 1.00 93.38 75 ASP A CA 1
ATOM 595 C C . ASP A 1 75 ? -7.070 6.071 14.067 1.00 93.38 75 ASP A C 1
ATOM 597 O O . ASP A 1 75 ? -7.910 5.248 14.440 1.00 93.38 75 ASP A O 1
ATOM 601 N N . LEU A 1 76 ? -5.919 5.689 13.504 1.00 93.19 76 LEU A N 1
ATOM 602 C CA . LEU A 1 76 ? -5.532 4.297 13.266 1.00 93.19 76 LEU A CA 1
ATOM 603 C C . LEU A 1 76 ? -5.338 3.520 14.567 1.00 93.19 76 LEU A C 1
ATOM 605 O O . LEU A 1 76 ? -5.813 2.391 14.673 1.00 93.19 76 LEU A O 1
ATOM 609 N N . GLN A 1 77 ? -4.703 4.115 15.573 1.00 91.62 77 GLN A N 1
ATOM 610 C CA . GLN A 1 77 ? -4.561 3.501 16.896 1.00 91.62 77 GLN A CA 1
ATOM 611 C C . GLN A 1 77 ? -5.922 3.171 17.505 1.00 91.62 77 GLN A C 1
ATOM 613 O O . GLN A 1 77 ? -6.192 2.025 17.876 1.00 91.62 77 GLN A O 1
ATOM 618 N N . LYS A 1 78 ? -6.822 4.159 17.502 1.00 92.44 78 LYS A N 1
ATOM 619 C CA . LYS A 1 78 ? -8.197 3.994 17.973 1.00 92.44 78 LYS A CA 1
ATOM 620 C C . LYS A 1 78 ? -8.955 2.940 17.168 1.00 92.44 78 LYS A C 1
ATOM 622 O O . LYS A 1 78 ? -9.676 2.135 17.755 1.00 92.44 78 LYS A O 1
ATOM 627 N N . PHE A 1 79 ? -8.793 2.927 15.846 1.00 92.94 79 PHE A N 1
ATOM 628 C CA . PHE A 1 79 ? -9.430 1.951 14.961 1.00 92.94 79 PHE A CA 1
ATOM 629 C C . PHE A 1 79 ? -8.956 0.518 15.239 1.00 92.94 79 PHE A C 1
ATOM 631 O O . PHE A 1 79 ? -9.765 -0.410 15.268 1.00 92.94 79 PHE A O 1
ATOM 638 N N . LEU A 1 80 ? -7.656 0.338 15.479 1.00 91.88 80 LEU A N 1
ATOM 639 C CA . LEU A 1 80 ? -7.051 -0.957 15.794 1.00 91.88 80 LEU A CA 1
ATOM 640 C C . LEU A 1 80 ? -7.257 -1.383 17.256 1.00 91.88 80 LEU A C 1
ATOM 642 O O . LEU A 1 80 ? -6.999 -2.540 17.587 1.00 91.88 80 LEU A O 1
ATOM 646 N N . GLY A 1 81 ? -7.736 -0.480 18.118 1.0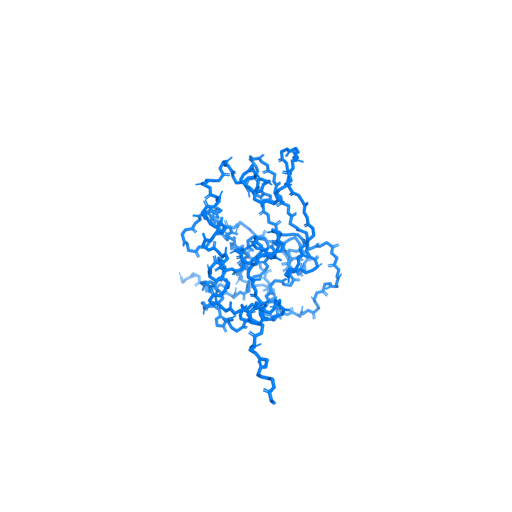0 90.31 81 GLY A N 1
ATOM 647 C CA . GLY A 1 81 ? -7.887 -0.726 19.552 1.00 90.31 81 GLY A CA 1
ATOM 648 C C . GLY A 1 81 ? -6.544 -0.877 20.269 1.00 90.31 81 GLY A C 1
ATOM 649 O O . GLY A 1 81 ? -6.452 -1.632 21.236 1.00 90.31 81 GLY A O 1
ATOM 650 N N . ILE A 1 82 ? -5.506 -0.209 19.764 1.00 86.50 82 ILE A N 1
ATOM 651 C CA . ILE A 1 82 ? -4.173 -0.185 20.364 1.00 86.50 82 ILE A CA 1
ATOM 652 C C . ILE A 1 82 ? -3.949 1.170 21.028 1.00 86.50 82 ILE A C 1
ATOM 654 O O . ILE A 1 82 ? -4.176 2.214 20.423 1.00 86.50 82 ILE A O 1
ATOM 658 N N . ASP A 1 83 ? -3.464 1.141 22.262 1.00 78.50 83 ASP A N 1
ATOM 659 C CA . ASP A 1 83 ? -2.929 2.319 22.934 1.00 78.50 83 ASP A CA 1
ATOM 660 C C . ASP A 1 83 ? -1.410 2.287 22.775 1.00 78.50 83 ASP A C 1
ATOM 662 O O . ASP A 1 83 ? -0.772 1.264 23.047 1.00 78.50 83 ASP A O 1
ATOM 666 N N . GLY A 1 84 ? -0.808 3.374 22.298 1.00 64.56 84 GLY A N 1
ATOM 667 C CA . GLY A 1 84 ? 0.601 3.334 21.932 1.00 64.56 84 GLY A CA 1
ATOM 668 C C . GLY A 1 84 ? 1.267 4.696 21.758 1.00 64.56 84 GLY A C 1
ATOM 669 O O . GLY A 1 84 ? 0.601 5.728 21.810 1.00 64.56 84 GLY A O 1
ATOM 670 N N . PRO A 1 85 ? 2.602 4.695 21.584 1.00 68.31 85 PRO A N 1
ATOM 671 C CA . PRO A 1 85 ? 3.407 5.894 21.340 1.00 68.31 85 PRO A CA 1
ATOM 672 C C . PRO A 1 85 ? 3.042 6.561 20.002 1.00 68.31 85 PRO A C 1
ATOM 674 O O . PRO A 1 85 ? 2.091 6.177 19.339 1.00 68.31 85 PRO A O 1
ATOM 677 N N . THR A 1 86 ? 3.808 7.554 19.554 1.00 83.00 86 THR A N 1
ATOM 678 C CA . THR A 1 86 ? 3.619 8.260 18.270 1.00 83.00 86 THR A CA 1
ATOM 679 C C . THR A 1 86 ? 3.840 7.386 17.018 1.00 83.00 86 THR A C 1
ATOM 681 O O . THR A 1 86 ? 4.135 7.926 15.958 1.00 83.00 86 THR A O 1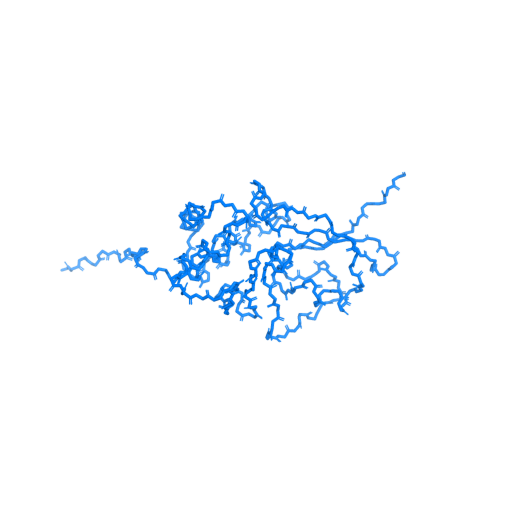
ATOM 684 N N . SER A 1 87 ? 3.729 6.056 17.100 1.00 87.31 87 SER A N 1
ATOM 685 C CA . SER A 1 87 ? 3.867 5.133 15.969 1.00 87.31 87 SER A CA 1
ATOM 686 C C . SER A 1 87 ? 2.949 3.909 16.073 1.00 87.31 87 SER A C 1
ATOM 688 O O . SER A 1 87 ? 2.499 3.521 17.156 1.00 87.31 87 SER A O 1
ATOM 690 N N . VAL A 1 88 ? 2.662 3.303 14.920 1.00 90.81 88 VAL A N 1
ATOM 691 C CA . VAL A 1 88 ? 1.898 2.061 14.759 1.00 90.81 88 VAL A CA 1
ATOM 692 C C . VAL A 1 88 ? 2.693 1.110 13.879 1.00 90.81 88 VAL A C 1
ATOM 694 O O . VAL A 1 88 ? 3.129 1.485 12.792 1.00 90.81 88 VAL A O 1
ATOM 697 N N . THR A 1 89 ? 2.836 -0.136 14.331 1.00 92.69 89 THR A N 1
ATOM 698 C CA . THR A 1 89 ? 3.449 -1.209 13.545 1.00 92.69 89 THR A CA 1
ATOM 699 C C . THR A 1 89 ? 2.695 -2.512 13.760 1.00 92.69 89 THR A C 1
ATOM 701 O O . THR A 1 89 ? 2.380 -2.865 14.898 1.00 92.69 89 THR A O 1
ATOM 704 N N . PHE A 1 90 ? 2.413 -3.241 12.683 1.00 93.25 90 PHE A N 1
ATOM 705 C CA . PHE A 1 90 ? 1.841 -4.586 12.757 1.00 93.25 90 PHE A CA 1
ATOM 706 C C . PHE A 1 90 ? 2.200 -5.416 11.524 1.00 93.25 90 PHE A C 1
ATOM 708 O O . PHE A 1 90 ? 2.483 -4.885 10.451 1.00 93.25 90 PHE A O 1
ATOM 715 N N . SER A 1 91 ? 2.144 -6.740 11.669 1.00 95.25 91 SER A N 1
ATOM 716 C CA . SER A 1 91 ? 2.292 -7.661 10.544 1.00 95.25 91 SER A CA 1
ATOM 717 C C . SER A 1 91 ? 1.018 -7.764 9.719 1.00 95.25 91 SER A C 1
ATOM 719 O O . SER A 1 91 ? -0.069 -7.951 10.269 1.00 95.25 91 SER A O 1
ATOM 721 N N . SER A 1 92 ? 1.173 -7.655 8.400 1.00 96.19 92 SER A N 1
ATOM 722 C CA . SER A 1 92 ? 0.060 -7.674 7.456 1.00 96.19 92 SER A CA 1
ATOM 723 C C . SER A 1 92 ? -0.620 -9.044 7.373 1.00 96.19 92 SER A C 1
ATOM 725 O O . SER A 1 92 ? 0.034 -10.086 7.481 1.00 96.19 92 SER A O 1
ATOM 727 N N . ILE A 1 93 ? -1.939 -9.038 7.163 1.00 96.19 93 ILE A N 1
ATOM 728 C CA . ILE A 1 93 ? -2.771 -10.225 6.928 1.00 96.19 93 ILE A CA 1
ATOM 729 C C . ILE A 1 93 ? -2.958 -10.455 5.418 1.00 96.19 93 ILE A C 1
ATOM 731 O O . ILE A 1 93 ? -2.802 -11.591 4.970 1.00 96.19 93 ILE A O 1
ATOM 735 N N . LEU A 1 94 ? -3.267 -9.411 4.636 1.00 96.31 94 LEU A N 1
ATOM 736 C CA . LEU A 1 94 ? -3.465 -9.481 3.175 1.00 96.31 94 LEU A CA 1
ATOM 737 C C . LEU A 1 94 ? -2.153 -9.682 2.399 1.00 96.31 94 LEU A C 1
ATOM 739 O O . LEU A 1 94 ? -2.124 -10.364 1.366 1.00 96.31 94 LEU A O 1
ATOM 743 N N . TRP A 1 95 ? -1.069 -9.087 2.896 1.00 96.25 95 TRP A N 1
ATOM 744 C CA . TRP A 1 95 ? 0.269 -9.145 2.314 1.00 96.25 95 TRP A CA 1
ATOM 745 C C . TRP A 1 95 ? 1.229 -9.725 3.342 1.00 96.25 95 TRP A C 1
ATOM 747 O O . TRP A 1 95 ? 2.075 -9.025 3.882 1.00 96.25 95 TRP A O 1
ATOM 757 N N . SER A 1 96 ? 1.102 -11.020 3.633 1.00 94.50 96 SER A N 1
ATOM 758 C CA . SER A 1 96 ? 1.786 -11.685 4.755 1.00 94.50 96 SER A CA 1
ATOM 759 C C . SER A 1 96 ? 3.303 -11.487 4.825 1.00 94.50 96 SER A C 1
ATOM 761 O O . SER A 1 96 ? 3.890 -11.712 5.876 1.00 94.50 96 SER A O 1
ATOM 763 N N . GLU A 1 97 ? 3.953 -11.089 3.736 1.00 95.81 97 GLU A N 1
ATOM 764 C CA . GLU A 1 97 ? 5.389 -10.801 3.634 1.00 95.81 97 GLU A CA 1
ATOM 765 C C . GLU A 1 97 ? 5.781 -9.377 4.097 1.00 95.81 97 GLU A C 1
ATOM 767 O O . GLU A 1 97 ? 6.962 -9.052 4.246 1.00 95.81 97 GLU A O 1
ATOM 772 N N . PHE A 1 98 ? 4.788 -8.541 4.405 1.00 97.06 98 PHE A N 1
ATOM 773 C CA . PHE A 1 98 ? 4.952 -7.129 4.722 1.00 97.06 98 PHE A CA 1
ATOM 774 C C . PHE A 1 98 ? 4.561 -6.808 6.163 1.00 97.06 98 PHE A C 1
ATOM 776 O O . PHE A 1 98 ? 3.644 -7.405 6.736 1.00 97.06 98 PHE A O 1
ATOM 783 N N . ASP A 1 99 ? 5.229 -5.812 6.728 1.00 96.38 99 ASP A N 1
ATOM 784 C CA . ASP A 1 99 ? 4.774 -5.112 7.926 1.00 96.38 99 ASP A CA 1
ATOM 785 C C . ASP A 1 99 ? 4.288 -3.719 7.534 1.00 96.38 99 ASP A C 1
ATOM 787 O O . ASP A 1 99 ? 4.848 -3.084 6.641 1.00 96.38 99 ASP A O 1
ATOM 791 N N . PHE A 1 100 ? 3.233 -3.258 8.196 1.00 96.00 100 PHE A N 1
ATOM 792 C CA . PHE A 1 100 ? 2.778 -1.879 8.099 1.00 96.00 100 PHE A CA 1
ATOM 793 C C . PHE A 1 100 ? 3.482 -1.036 9.157 1.00 96.00 100 PHE A C 1
ATOM 795 O O . PHE A 1 100 ? 3.578 -1.459 10.311 1.00 96.00 100 PHE A O 1
ATOM 802 N N . GLU A 1 101 ? 3.914 0.162 8.783 1.00 94.19 101 GLU A N 1
ATOM 803 C CA . GLU A 1 101 ? 4.523 1.150 9.667 1.00 94.19 101 GLU A CA 1
ATOM 804 C C . GLU A 1 101 ? 3.880 2.523 9.429 1.00 94.19 101 GLU A C 1
ATOM 806 O O . GLU A 1 101 ? 3.621 2.918 8.293 1.00 94.19 101 GLU A O 1
ATOM 811 N N . ALA A 1 102 ? 3.599 3.252 10.507 1.00 92.38 102 ALA A N 1
ATOM 812 C CA . ALA A 1 102 ? 3.176 4.646 10.454 1.00 92.38 102 ALA A CA 1
ATOM 813 C C . ALA A 1 102 ? 3.709 5.405 11.671 1.00 92.38 102 ALA A C 1
ATOM 815 O O . ALA A 1 102 ? 3.575 4.934 12.802 1.00 92.38 102 ALA A O 1
ATOM 816 N N . VAL A 1 103 ? 4.272 6.594 11.450 1.00 90.44 103 VAL A N 1
ATOM 817 C CA . VAL A 1 103 ? 4.804 7.468 12.505 1.00 90.44 103 VAL A CA 1
ATOM 818 C C . VAL A 1 103 ? 4.092 8.820 12.453 1.00 90.44 103 VAL A C 1
ATOM 820 O O . VAL A 1 103 ? 3.919 9.421 11.394 1.00 90.44 103 VAL A O 1
ATOM 823 N N . ALA A 1 104 ? 3.620 9.297 13.604 1.00 85.88 104 ALA A N 1
ATOM 824 C CA . ALA A 1 104 ? 2.866 10.539 13.705 1.00 85.88 104 ALA A CA 1
ATOM 825 C C . ALA A 1 104 ? 3.750 11.729 13.312 1.00 85.88 104 ALA A C 1
ATOM 827 O O . ALA A 1 104 ? 4.857 11.883 13.820 1.00 85.88 104 ALA A O 1
ATOM 828 N N . GLY A 1 105 ? 3.244 12.578 12.417 1.00 80.75 105 GLY A N 1
ATOM 829 C CA . GLY A 1 105 ? 3.996 13.711 11.871 1.00 80.75 105 GLY A CA 1
ATOM 830 C C . GLY A 1 105 ? 4.949 13.353 10.724 1.00 80.75 105 GLY A C 1
ATOM 831 O O . GLY A 1 105 ? 5.499 14.263 10.109 1.00 80.75 105 GLY A O 1
ATOM 832 N N . GLU A 1 106 ? 5.099 12.071 10.381 1.00 83.31 106 GLU A N 1
ATOM 833 C CA . GLU A 1 106 ? 5.941 11.605 9.276 1.00 83.31 106 GLU A CA 1
ATOM 834 C C . GLU A 1 106 ? 5.098 10.895 8.210 1.00 83.31 106 GLU A C 1
ATOM 836 O O . GLU A 1 106 ? 5.111 9.676 8.065 1.00 83.31 106 GLU A O 1
ATOM 841 N N . VAL A 1 107 ? 4.366 11.668 7.405 1.00 73.31 107 VAL A N 1
ATOM 842 C CA . VAL A 1 107 ? 3.507 11.114 6.336 1.00 73.31 107 VAL A CA 1
ATOM 843 C C . VAL A 1 107 ? 4.313 10.263 5.340 1.00 73.31 107 VAL A C 1
ATOM 845 O O . VAL A 1 107 ? 3.816 9.277 4.799 1.00 73.31 107 VAL A O 1
ATOM 848 N N . ASN A 1 108 ? 5.598 10.578 5.155 1.00 70.69 108 ASN A N 1
ATOM 849 C CA . ASN A 1 108 ? 6.458 9.887 4.198 1.00 70.69 108 ASN A CA 1
ATOM 850 C C . ASN A 1 108 ? 6.835 8.456 4.609 1.00 70.69 108 ASN A C 1
ATOM 852 O O . ASN A 1 108 ? 7.205 7.668 3.732 1.00 70.69 108 ASN A O 1
ATOM 856 N N . THR A 1 109 ? 6.722 8.113 5.896 1.00 77.69 109 THR A N 1
ATOM 857 C CA . THR A 1 109 ? 7.052 6.781 6.430 1.00 77.69 109 THR A CA 1
ATOM 858 C C . THR A 1 109 ? 5.834 5.868 6.550 1.00 77.69 109 THR A C 1
ATOM 860 O O . THR A 1 109 ? 5.999 4.681 6.816 1.00 77.69 109 THR A O 1
ATOM 863 N N . VAL A 1 110 ? 4.626 6.388 6.294 1.00 90.69 110 VAL A N 1
ATOM 864 C CA . VAL A 1 110 ? 3.386 5.605 6.316 1.00 90.69 110 VAL A CA 1
ATOM 865 C C . VAL A 1 110 ? 3.338 4.640 5.133 1.00 90.69 110 VAL A C 1
ATOM 867 O O . VAL A 1 110 ? 3.317 5.062 3.974 1.00 90.69 110 VAL A O 1
ATOM 870 N N . GLY A 1 111 ? 3.265 3.343 5.419 1.00 94.75 111 GLY A N 1
ATOM 871 C CA . GLY A 1 111 ? 3.076 2.321 4.397 1.00 94.75 111 GLY A CA 1
ATOM 872 C C . GLY A 1 111 ? 3.575 0.940 4.800 1.00 94.75 111 GLY A C 1
ATOM 873 O O . GLY A 1 111 ? 3.954 0.679 5.939 1.00 94.75 111 GLY A O 1
ATOM 874 N N . TYR A 1 112 ? 3.558 0.043 3.825 1.00 96.69 112 TYR A N 1
ATOM 875 C CA . TYR A 1 112 ? 4.028 -1.323 3.946 1.00 96.69 112 TYR A CA 1
ATOM 876 C C . TYR A 1 112 ? 5.495 -1.439 3.551 1.00 96.69 112 TYR A C 1
ATOM 878 O O . TYR A 1 112 ? 5.948 -0.848 2.567 1.00 96.69 112 TYR A O 1
ATOM 886 N N . ARG A 1 113 ? 6.220 -2.263 4.304 1.00 95.62 113 ARG A N 1
ATOM 887 C CA . ARG A 1 113 ? 7.618 -2.621 4.060 1.00 95.62 113 ARG A CA 1
ATOM 888 C C . ARG A 1 113 ? 7.745 -4.125 3.949 1.00 95.62 113 ARG A C 1
ATOM 890 O O . ARG A 1 113 ? 7.174 -4.857 4.759 1.00 95.62 113 ARG A O 1
ATOM 897 N N . HIS A 1 114 ? 8.496 -4.583 2.962 1.00 95.00 114 HIS A N 1
ATOM 898 C CA . HIS A 1 114 ? 8.752 -5.995 2.754 1.00 95.00 114 HIS A CA 1
ATOM 899 C C . HIS A 1 114 ? 9.833 -6.452 3.741 1.00 95.00 114 HIS A C 1
ATOM 901 O O . HIS A 1 114 ? 10.973 -5.985 3.701 1.00 95.00 114 HIS A O 1
ATOM 907 N N . VAL A 1 115 ? 9.469 -7.327 4.680 1.00 94.56 115 VAL A N 1
ATOM 908 C CA . VAL A 1 115 ? 10.343 -7.698 5.816 1.00 94.56 115 VAL A CA 1
ATOM 909 C C . VAL A 1 115 ? 10.680 -9.183 5.867 1.00 94.56 115 VAL A C 1
ATOM 911 O O . VAL A 1 115 ? 11.606 -9.591 6.569 1.00 94.56 115 VAL A O 1
ATOM 914 N N . ARG A 1 116 ? 9.921 -10.015 5.154 1.00 92.69 116 ARG A N 1
ATOM 915 C CA . ARG A 1 116 ? 10.054 -11.475 5.155 1.00 92.69 116 ARG A CA 1
ATOM 916 C C . ARG A 1 116 ? 9.579 -12.027 3.823 1.00 92.69 116 ARG A C 1
ATOM 918 O O . ARG A 1 116 ? 8.943 -11.318 3.070 1.00 92.69 116 ARG A O 1
AT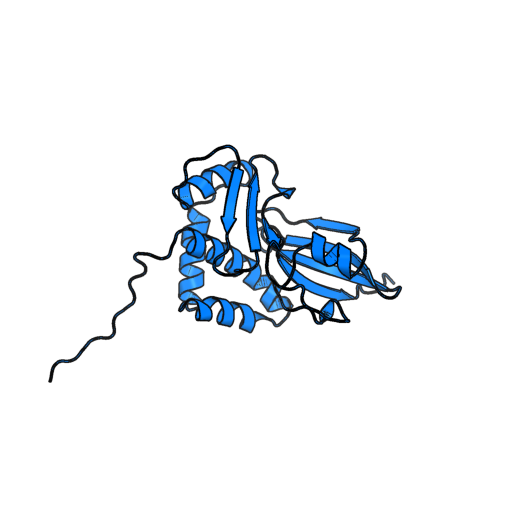OM 925 N N . GLY A 1 117 ? 9.850 -13.301 3.565 1.00 86.31 117 GLY A N 1
ATOM 926 C CA . GLY A 1 117 ? 9.543 -13.905 2.271 1.00 86.31 117 GLY A CA 1
ATOM 927 C C . GLY A 1 117 ? 10.741 -13.916 1.333 1.00 86.31 117 GLY A C 1
ATOM 928 O O . GLY A 1 117 ? 11.864 -13.579 1.721 1.00 86.31 117 GLY A O 1
ATOM 929 N N . ARG A 1 118 ? 10.522 -14.397 0.109 1.00 81.44 118 ARG A N 1
ATOM 930 C CA . ARG A 1 118 ? 11.568 -14.434 -0.920 1.00 81.44 118 ARG A CA 1
ATOM 931 C C . ARG A 1 118 ? 11.336 -13.311 -1.911 1.00 81.44 118 ARG A C 1
ATOM 933 O O . ARG A 1 118 ? 10.244 -13.181 -2.444 1.00 81.44 118 ARG A O 1
ATOM 940 N N . CYS A 1 119 ? 12.405 -12.588 -2.227 1.00 78.06 119 CYS A N 1
ATOM 941 C CA . CYS A 1 119 ? 12.410 -11.640 -3.331 1.00 78.06 119 CYS A CA 1
ATOM 942 C C . CYS A 1 119 ? 11.963 -12.342 -4.619 1.00 78.06 119 CYS A C 1
ATOM 944 O O . CYS A 1 119 ? 12.515 -13.388 -4.986 1.00 78.06 119 CYS A O 1
ATOM 946 N N . VAL A 1 120 ? 10.984 -11.763 -5.311 1.00 84.75 120 VAL A N 1
ATOM 947 C CA . VAL A 1 120 ? 10.496 -12.310 -6.577 1.00 84.75 120 VAL A CA 1
ATOM 948 C C . VAL A 1 120 ? 11.575 -12.152 -7.644 1.00 84.75 120 VAL A C 1
ATOM 950 O O . VAL A 1 120 ? 12.063 -11.048 -7.896 1.00 84.75 120 VAL A O 1
ATOM 953 N N . ASP A 1 121 ? 11.961 -13.265 -8.270 1.00 85.06 121 ASP A N 1
ATOM 954 C CA . ASP A 1 121 ? 13.024 -13.289 -9.268 1.00 85.06 121 ASP A CA 1
ATOM 955 C C . ASP A 1 121 ? 12.478 -13.112 -10.691 1.00 85.06 121 ASP A C 1
ATOM 957 O O . ASP A 1 121 ? 12.163 -14.079 -11.379 1.00 85.06 121 ASP A O 1
ATOM 961 N N . VAL A 1 122 ? 12.347 -11.856 -11.126 1.00 88.81 122 VAL A N 1
ATOM 962 C CA . VAL A 1 122 ? 11.972 -11.492 -12.502 1.00 88.81 122 VAL A CA 1
ATOM 963 C C . VAL A 1 122 ? 13.042 -10.655 -13.189 1.00 88.81 122 VAL A C 1
ATOM 965 O O . VAL A 1 122 ? 13.725 -9.839 -12.565 1.00 88.81 122 VAL A O 1
ATOM 968 N N . ILE A 1 123 ? 13.178 -10.843 -14.501 1.00 87.56 123 ILE A N 1
ATOM 969 C CA . ILE A 1 123 ? 14.158 -10.113 -15.311 1.00 87.56 123 ILE A CA 1
ATOM 970 C C . ILE A 1 123 ? 13.660 -8.693 -15.596 1.00 87.56 123 ILE A C 1
ATOM 972 O O . ILE A 1 123 ? 14.425 -7.742 -15.436 1.00 87.56 123 ILE A O 1
ATOM 976 N N . SER A 1 124 ? 12.395 -8.529 -16.006 1.00 91.06 124 SER A N 1
ATOM 977 C CA . SER A 1 124 ? 11.816 -7.209 -16.268 1.00 91.06 124 SER A CA 1
ATOM 978 C C . SER A 1 124 ? 11.044 -6.688 -15.056 1.00 91.06 124 SER A C 1
ATOM 980 O O . SER A 1 124 ? 10.243 -7.431 -14.492 1.00 91.06 124 SER A O 1
ATOM 982 N N . PRO A 1 125 ? 11.168 -5.393 -14.707 1.00 91.69 125 PRO A N 1
ATOM 983 C CA . PRO A 1 125 ? 10.322 -4.779 -13.681 1.00 91.69 125 PRO A CA 1
ATOM 984 C C . PRO A 1 125 ? 8.828 -4.820 -14.045 1.00 91.69 125 PRO A C 1
ATOM 986 O O . PRO A 1 125 ? 7.976 -4.760 -13.168 1.00 91.69 125 PRO A O 1
ATOM 989 N N . ARG A 1 126 ? 8.483 -4.960 -15.333 1.00 91.56 126 ARG A N 1
ATOM 990 C CA . ARG A 1 126 ? 7.089 -5.090 -15.795 1.00 91.56 126 ARG A CA 1
ATOM 991 C C . ARG A 1 126 ? 6.467 -6.450 -15.480 1.00 91.56 126 ARG A C 1
ATOM 993 O O . ARG A 1 126 ? 5.246 -6.551 -15.450 1.00 91.56 126 ARG A O 1
ATOM 1000 N N . ASP A 1 127 ? 7.302 -7.459 -15.248 1.00 93.06 127 ASP A N 1
ATOM 1001 C CA . ASP A 1 127 ? 6.867 -8.825 -14.947 1.00 93.06 127 ASP A CA 1
ATOM 1002 C C . ASP A 1 127 ? 6.653 -9.033 -13.439 1.00 93.06 127 ASP A C 1
ATOM 1004 O O . ASP A 1 127 ? 6.274 -10.121 -13.007 1.00 93.06 127 ASP A O 1
ATOM 1008 N N . LEU A 1 128 ? 6.904 -8.003 -12.623 1.00 94.00 128 LEU A N 1
ATOM 1009 C CA . LEU A 1 128 ? 6.658 -8.050 -11.190 1.00 94.00 128 LEU A CA 1
ATOM 1010 C C . LEU A 1 128 ? 5.160 -8.223 -10.893 1.00 94.00 128 LEU A C 1
ATOM 1012 O O . LEU A 1 128 ? 4.335 -7.450 -11.405 1.00 94.00 128 LEU A O 1
ATOM 1016 N N . PRO A 1 129 ? 4.793 -9.187 -10.032 1.00 94.31 129 PRO A N 1
ATOM 1017 C CA . PRO A 1 129 ? 3.439 -9.283 -9.515 1.00 94.31 129 PRO A CA 1
ATOM 1018 C C . PRO A 1 129 ? 3.076 -8.039 -8.702 1.00 94.31 129 PRO A C 1
ATOM 1020 O O . PRO A 1 129 ? 3.917 -7.413 -8.061 1.00 94.31 129 PRO A O 1
ATOM 1023 N N . THR A 1 130 ? 1.800 -7.678 -8.696 1.00 95.38 130 THR A N 1
ATOM 1024 C CA . THR A 1 130 ? 1.318 -6.586 -7.845 1.00 95.38 130 THR A CA 1
ATOM 1025 C C . THR A 1 130 ? 1.516 -6.937 -6.375 1.00 95.38 130 THR A C 1
ATOM 1027 O O . THR A 1 130 ? 1.324 -8.082 -5.963 1.00 95.38 130 THR A O 1
ATOM 1030 N N . TRP A 1 131 ? 1.903 -5.932 -5.594 1.00 96.62 131 TRP A N 1
ATOM 1031 C CA . TRP A 1 131 ? 2.192 -6.006 -4.165 1.00 96.62 131 TRP A CA 1
ATOM 1032 C C . TRP A 1 131 ? 3.350 -6.941 -3.800 1.00 96.62 131 TRP A C 1
ATOM 1034 O O . TRP A 1 131 ? 3.437 -7.385 -2.661 1.00 96.62 131 TRP A O 1
ATOM 1044 N N . SER A 1 132 ? 4.237 -7.257 -4.747 1.00 94.88 132 SER A N 1
ATOM 1045 C CA . SER A 1 132 ? 5.322 -8.216 -4.514 1.00 94.88 132 SER A CA 1
ATOM 1046 C C . SER A 1 132 ? 6.573 -7.626 -3.874 1.00 94.88 132 SER A C 1
ATOM 1048 O O . SER A 1 132 ? 7.482 -8.375 -3.537 1.00 94.88 132 SER A O 1
ATOM 1050 N N . MET A 1 133 ? 6.693 -6.300 -3.823 1.00 94.88 133 MET A N 1
ATOM 1051 C CA . MET A 1 133 ? 7.865 -5.627 -3.266 1.00 94.88 133 MET A CA 1
ATOM 1052 C C . MET A 1 133 ? 7.544 -4.214 -2.802 1.00 94.88 133 MET A C 1
ATOM 1054 O O . MET A 1 133 ? 6.547 -3.618 -3.227 1.00 94.88 133 MET A O 1
ATOM 1058 N N . ASP A 1 134 ? 8.429 -3.688 -1.960 1.00 94.62 134 ASP A N 1
ATOM 1059 C CA . ASP A 1 134 ? 8.450 -2.281 -1.580 1.00 94.62 134 ASP A CA 1
ATOM 1060 C C . ASP A 1 134 ? 9.420 -1.454 -2.445 1.00 94.62 134 ASP A C 1
ATOM 1062 O O . ASP A 1 134 ? 10.150 -1.971 -3.298 1.00 94.62 134 ASP A O 1
ATOM 1066 N N . VAL A 1 135 ? 9.417 -0.137 -2.229 1.00 93.06 135 VAL A N 1
ATOM 1067 C CA . VAL A 1 135 ? 10.255 0.819 -2.974 1.00 93.06 135 VAL A CA 1
ATOM 1068 C C . VAL A 1 135 ? 11.753 0.556 -2.773 1.00 93.06 135 VAL A C 1
ATOM 1070 O O . VAL A 1 135 ? 12.537 0.689 -3.715 1.00 93.06 135 VAL A O 1
ATOM 1073 N N . ALA A 1 136 ? 12.173 0.182 -1.561 1.00 92.56 136 ALA A N 1
ATOM 1074 C CA . ALA A 1 136 ? 13.586 -0.013 -1.240 1.00 92.56 136 ALA A CA 1
ATOM 1075 C C . ALA A 1 136 ? 14.144 -1.271 -1.921 1.00 92.56 136 ALA A C 1
ATOM 1077 O O . ALA A 1 136 ? 15.245 -1.248 -2.482 1.00 92.56 136 ALA A O 1
ATOM 1078 N N . GLU A 1 137 ? 13.374 -2.357 -1.918 1.00 94.12 137 GLU A N 1
ATOM 1079 C CA . GLU A 1 137 ? 13.696 -3.580 -2.646 1.00 94.12 137 GLU A CA 1
ATOM 1080 C C . GLU A 1 137 ? 13.696 -3.351 -4.160 1.00 94.12 137 GLU A C 1
ATOM 1082 O O . GLU A 1 137 ? 14.637 -3.778 -4.840 1.00 94.12 137 GLU A O 1
ATOM 1087 N N . PHE A 1 138 ? 12.700 -2.627 -4.684 1.00 95.06 138 PHE A N 1
ATOM 1088 C CA . PHE A 1 138 ? 12.649 -2.263 -6.099 1.00 95.06 138 PHE A CA 1
ATOM 1089 C C . PHE A 1 138 ? 13.916 -1.512 -6.520 1.00 95.06 138 PHE A C 1
ATOM 1091 O O . PHE A 1 138 ? 14.574 -1.902 -7.489 1.00 95.06 138 PHE A O 1
ATOM 1098 N N . ALA A 1 139 ? 14.305 -0.484 -5.758 1.00 93.31 139 ALA A N 1
ATOM 1099 C CA . ALA A 1 139 ? 15.477 0.334 -6.055 1.00 93.31 139 ALA A CA 1
ATOM 1100 C C . ALA A 1 139 ? 16.784 -0.476 -6.018 1.00 93.31 139 ALA A C 1
ATOM 1102 O O . ALA A 1 139 ? 17.677 -0.309 -6.852 1.00 93.31 139 ALA A O 1
ATOM 1103 N N . LYS A 1 140 ? 16.893 -1.414 -5.071 1.00 92.38 140 LYS A N 1
ATOM 1104 C CA . LYS A 1 140 ? 18.042 -2.323 -4.983 1.00 92.38 140 LYS A CA 1
ATOM 1105 C C . LYS A 1 140 ? 18.159 -3.231 -6.210 1.00 92.38 140 LYS A C 1
ATOM 1107 O O . LYS A 1 140 ? 19.272 -3.597 -6.585 1.00 92.38 140 LYS A O 1
ATOM 1112 N N . ARG A 1 141 ? 17.030 -3.619 -6.810 1.00 91.62 141 ARG A N 1
ATOM 1113 C CA . ARG A 1 141 ? 16.981 -4.595 -7.905 1.00 91.62 141 ARG A CA 1
ATOM 1114 C C . ARG A 1 141 ? 17.081 -3.962 -9.290 1.00 91.62 141 ARG A C 1
ATOM 1116 O O . ARG A 1 141 ? 17.820 -4.470 -10.129 1.00 91.62 141 ARG A O 1
ATOM 1123 N N . PHE A 1 142 ? 16.337 -2.890 -9.540 1.00 92.38 142 PHE A N 1
ATOM 1124 C CA . PHE A 1 142 ? 16.196 -2.307 -10.881 1.00 92.38 142 PHE A CA 1
ATOM 1125 C C . PHE A 1 142 ? 16.968 -1.003 -11.070 1.00 92.38 142 PHE A C 1
ATOM 1127 O O . PHE A 1 142 ? 17.011 -0.489 -12.186 1.00 92.38 142 PHE A O 1
ATOM 1134 N N . GLY A 1 143 ? 17.630 -0.523 -10.017 1.00 88.56 143 GLY A N 1
ATOM 1135 C CA . GLY A 1 143 ? 18.412 0.704 -10.025 1.00 88.56 143 GLY A CA 1
ATOM 1136 C C . GLY A 1 143 ? 17.778 1.795 -9.165 1.00 88.56 143 GLY A C 1
ATOM 1137 O O . GLY A 1 143 ? 16.634 1.663 -8.730 1.00 88.56 143 GLY A O 1
ATOM 1138 N N . PRO A 1 144 ? 18.524 2.876 -8.894 1.00 88.50 144 PRO A N 1
ATOM 1139 C CA . PRO A 1 144 ? 18.039 3.958 -8.053 1.00 88.50 144 PRO A CA 1
ATOM 1140 C C . PRO A 1 144 ? 16.745 4.537 -8.625 1.00 88.50 144 PRO A C 1
ATOM 1142 O O . PRO A 1 144 ? 16.659 4.859 -9.811 1.00 88.50 144 PRO A O 1
ATOM 1145 N N . VAL A 1 145 ? 15.753 4.677 -7.754 1.00 91.12 145 VAL A N 1
ATOM 1146 C CA . VAL A 1 145 ? 14.528 5.406 -8.060 1.00 91.12 145 VAL A CA 1
ATOM 1147 C C . VAL A 1 145 ? 14.776 6.901 -7.881 1.00 91.12 145 VAL A C 1
ATOM 1149 O O . VAL A 1 145 ? 15.413 7.334 -6.920 1.00 91.12 145 VAL A O 1
ATOM 1152 N N . GLY A 1 146 ? 14.317 7.681 -8.848 1.00 85.00 146 GLY A N 1
ATOM 1153 C CA . GLY A 1 146 ? 14.343 9.131 -8.850 1.00 85.00 146 GLY A CA 1
ATOM 1154 C C . GLY A 1 146 ? 13.201 9.742 -8.031 1.00 85.00 146 GLY A C 1
ATOM 1155 O O . GLY A 1 146 ? 12.500 9.035 -7.291 1.00 85.00 146 GLY A O 1
ATOM 1156 N N . PRO A 1 147 ? 13.011 11.068 -8.158 1.00 79.69 147 PRO A N 1
ATOM 1157 C CA . PRO A 1 147 ? 11.913 11.781 -7.517 1.00 79.69 147 PRO A CA 1
ATOM 1158 C C . PRO A 1 147 ? 10.567 11.119 -7.816 1.00 79.69 147 PRO A C 1
ATOM 1160 O O . PRO A 1 147 ? 10.334 10.654 -8.935 1.00 79.69 147 PRO A O 1
ATOM 1163 N N . ALA A 1 148 ? 9.690 11.089 -6.815 1.00 82.56 148 ALA A N 1
ATOM 1164 C CA . ALA A 1 148 ? 8.328 10.620 -6.989 1.00 82.56 148 ALA A CA 1
ATOM 1165 C C . ALA A 1 148 ? 7.370 11.778 -7.256 1.00 82.56 148 ALA A C 1
ATOM 1167 O O . ALA A 1 148 ? 7.467 12.836 -6.632 1.00 82.56 148 ALA A O 1
ATOM 1168 N N . HIS A 1 149 ? 6.393 11.543 -8.127 1.00 87.62 149 HIS A N 1
ATOM 1169 C CA . HIS A 1 149 ? 5.105 12.207 -7.979 1.00 87.62 149 HIS A CA 1
ATOM 1170 C C . HIS A 1 149 ? 4.369 11.547 -6.810 1.00 87.62 149 HIS A C 1
ATOM 1172 O O . HIS A 1 149 ? 4.170 10.333 -6.833 1.00 87.62 149 HIS A O 1
ATOM 1178 N N . GLU A 1 150 ? 3.993 12.322 -5.795 1.00 90.25 150 GLU A N 1
ATOM 1179 C CA . GLU A 1 150 ? 3.371 11.817 -4.569 1.00 90.25 150 GLU A CA 1
ATOM 1180 C C . GLU A 1 150 ? 1.963 12.395 -4.407 1.00 90.25 150 GLU A C 1
ATOM 1182 O O . GLU A 1 150 ? 1.763 13.610 -4.474 1.00 90.25 150 GLU A O 1
ATOM 1187 N N . CYS A 1 151 ? 0.994 11.514 -4.181 1.00 90.50 151 CYS A N 1
ATOM 1188 C CA . CYS A 1 151 ? -0.364 11.873 -3.807 1.00 90.50 151 CYS A CA 1
ATOM 1189 C C . CYS A 1 151 ? -0.500 11.886 -2.272 1.00 90.50 151 CYS A C 1
ATOM 1191 O O . CYS A 1 151 ? 0.090 11.028 -1.602 1.00 90.50 151 CYS A O 1
ATOM 1193 N N . PRO A 1 152 ? -1.306 12.809 -1.713 1.00 90.81 152 PRO A N 1
ATOM 1194 C CA . PRO A 1 152 ? -1.665 12.817 -0.296 1.00 90.81 152 PRO A CA 1
ATOM 1195 C C . PRO A 1 152 ? -2.227 11.471 0.198 1.00 90.81 152 PRO A C 1
ATOM 1197 O O . PRO A 1 152 ? -2.766 10.664 -0.566 1.00 90.81 152 PRO A O 1
ATOM 1200 N N . LEU A 1 153 ? -2.153 11.235 1.506 1.00 89.06 153 LEU A N 1
ATOM 1201 C CA . LEU A 1 153 ? -2.674 10.031 2.159 1.00 89.06 153 LEU A CA 1
ATOM 1202 C C . LEU A 1 153 ? -4.191 9.882 1.977 1.00 89.06 153 LEU A C 1
ATOM 1204 O O . LEU A 1 153 ? -4.682 8.762 1.891 1.00 89.06 153 LEU A O 1
ATOM 1208 N N . PHE A 1 154 ? -4.914 11.001 1.890 1.00 87.62 154 PHE A N 1
ATOM 1209 C CA . PHE A 1 154 ? -6.360 11.051 1.639 1.00 87.62 154 PHE A CA 1
ATOM 1210 C C . PHE A 1 154 ? -6.704 11.662 0.276 1.00 87.62 154 PHE A C 1
ATOM 1212 O O . PHE A 1 154 ? -7.719 12.338 0.147 1.00 87.62 154 PHE A O 1
ATOM 1219 N N . ASP A 1 155 ? -5.854 11.469 -0.735 1.00 91.25 155 ASP A N 1
ATOM 1220 C CA . ASP A 1 155 ? -6.206 11.835 -2.109 1.00 91.25 155 ASP A CA 1
ATOM 1221 C C . ASP A 1 155 ? -7.516 11.152 -2.544 1.00 91.25 155 ASP A C 1
ATOM 1223 O O . ASP A 1 155 ? -7.717 9.966 -2.291 1.00 91.25 155 ASP A O 1
ATOM 1227 N N . ASP A 1 156 ? -8.405 11.877 -3.225 1.00 86.56 156 ASP A N 1
ATOM 1228 C CA . ASP A 1 156 ? -9.734 11.368 -3.597 1.00 86.56 156 ASP A CA 1
ATOM 1229 C C . ASP A 1 156 ? -9.689 10.148 -4.540 1.00 86.56 156 ASP A C 1
ATOM 1231 O O . ASP A 1 156 ? -10.666 9.401 -4.651 1.00 86.56 156 ASP A O 1
ATOM 1235 N N . HIS A 1 157 ? -8.577 9.952 -5.254 1.00 88.38 157 HIS A N 1
ATOM 1236 C CA . HIS A 1 157 ? -8.461 8.959 -6.321 1.00 88.38 157 HIS A CA 1
ATOM 1237 C C . HIS A 1 157 ? -7.325 7.964 -6.090 1.00 88.38 157 HIS A C 1
ATOM 1239 O O . HIS A 1 157 ? -7.477 6.783 -6.415 1.00 88.38 157 HIS A O 1
ATOM 1245 N N . LEU A 1 158 ? -6.186 8.433 -5.577 1.00 90.62 158 LEU A N 1
ATOM 1246 C CA . LEU A 1 158 ? -4.967 7.650 -5.391 1.00 90.62 158 LEU A CA 1
ATOM 1247 C C . LEU A 1 158 ? -4.331 7.886 -3.999 1.00 90.62 158 LEU A C 1
ATOM 1249 O O . LEU A 1 158 ? -3.199 8.369 -3.921 1.00 90.62 158 LEU A O 1
ATOM 1253 N N . PRO A 1 159 ? -5.016 7.517 -2.896 1.00 91.44 159 PRO A N 1
ATOM 1254 C CA . PRO A 1 159 ? -4.469 7.579 -1.539 1.00 91.44 159 PRO A CA 1
ATOM 1255 C C . PRO A 1 159 ? -3.060 6.991 -1.412 1.00 91.44 159 PRO A C 1
ATOM 1257 O O . PRO A 1 159 ? -2.815 5.850 -1.830 1.00 91.44 159 PRO A O 1
ATOM 1260 N N . ALA A 1 160 ? -2.146 7.762 -0.813 1.00 92.38 160 ALA A N 1
ATOM 1261 C CA . ALA A 1 160 ? -0.760 7.360 -0.546 1.00 92.38 160 ALA A CA 1
ATOM 1262 C C . ALA A 1 160 ? -0.053 6.738 -1.764 1.00 92.38 160 ALA A C 1
ATOM 1264 O O . ALA A 1 160 ? 0.720 5.779 -1.647 1.00 92.38 160 ALA A O 1
ATOM 1265 N N . TYR A 1 161 ? -0.349 7.258 -2.953 1.00 93.94 161 TYR A N 1
ATOM 1266 C CA . TYR A 1 161 ? 0.277 6.827 -4.190 1.00 93.94 161 TYR A CA 1
ATOM 1267 C C . TYR A 1 161 ? 1.586 7.575 -4.436 1.00 93.94 161 TYR A C 1
ATOM 1269 O O . TYR A 1 161 ? 1.675 8.782 -4.225 1.00 93.94 161 TYR A O 1
ATOM 1277 N N . ARG A 1 162 ? 2.605 6.855 -4.906 1.00 94.19 162 ARG A N 1
ATOM 1278 C CA . ARG A 1 162 ? 3.890 7.411 -5.332 1.00 94.19 162 ARG A CA 1
ATOM 1279 C C . ARG A 1 162 ? 4.301 6.799 -6.656 1.00 94.19 162 ARG A C 1
ATOM 1281 O O . ARG A 1 162 ? 4.303 5.578 -6.797 1.00 94.19 162 ARG A O 1
ATOM 1288 N N . GLU A 1 163 ? 4.681 7.629 -7.615 1.00 94.44 163 GLU A N 1
ATOM 1289 C CA . GLU A 1 163 ? 5.213 7.185 -8.902 1.00 94.44 163 GLU A CA 1
ATOM 1290 C C . GLU A 1 163 ? 6.633 7.694 -9.085 1.00 94.44 163 GLU A C 1
ATOM 1292 O O . GLU A 1 163 ? 6.852 8.890 -9.261 1.00 94.44 163 GLU A O 1
ATOM 1297 N N . HIS A 1 164 ? 7.590 6.773 -9.028 1.00 93.44 164 HIS A N 1
ATOM 1298 C CA . HIS A 1 164 ? 9.009 7.059 -9.165 1.00 93.44 164 HIS A CA 1
ATOM 1299 C C . HIS A 1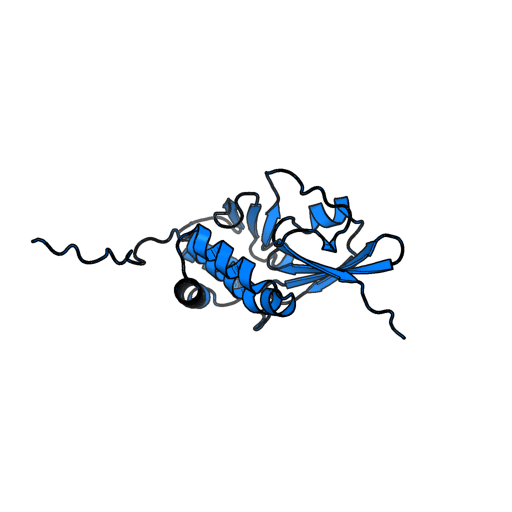 164 ? 9.470 6.884 -10.607 1.00 93.44 164 HIS A C 1
ATOM 1301 O O . HIS A 1 164 ? 9.120 5.897 -11.257 1.00 93.44 164 HIS A O 1
ATOM 1307 N N . THR A 1 165 ? 10.337 7.775 -11.075 1.00 94.31 165 THR A N 1
ATOM 1308 C CA . THR A 1 165 ? 11.088 7.560 -12.317 1.00 94.31 165 THR A CA 1
ATOM 1309 C C . THR A 1 165 ? 12.327 6.704 -12.057 1.00 94.31 165 THR A C 1
ATOM 1311 O O . THR A 1 165 ? 12.882 6.725 -10.962 1.00 94.31 165 THR A O 1
ATOM 1314 N N . TYR A 1 166 ? 12.775 5.915 -13.030 1.00 93.88 166 TYR A N 1
ATOM 1315 C CA . TYR A 1 166 ? 14.022 5.150 -12.936 1.00 93.88 166 TYR A CA 1
ATOM 1316 C C . TYR A 1 166 ? 14.549 4.785 -14.328 1.00 93.88 166 TYR A C 1
ATOM 1318 O O . TYR A 1 166 ? 13.789 4.721 -15.294 1.00 93.88 166 TYR A O 1
ATOM 1326 N N . VAL A 1 167 ? 15.853 4.517 -14.429 1.00 92.69 167 VAL A N 1
ATOM 1327 C CA . VAL A 1 167 ? 16.491 4.081 -15.680 1.00 92.69 167 VAL A CA 1
ATOM 1328 C C . VAL A 1 167 ? 16.731 2.581 -15.628 1.00 92.69 167 VAL A C 1
ATOM 1330 O O . VAL A 1 167 ? 17.445 2.092 -14.753 1.00 92.69 167 VAL A O 1
ATOM 1333 N N . TRP A 1 168 ? 16.199 1.848 -16.603 1.00 92.38 168 TRP A N 1
ATOM 1334 C CA . TRP A 1 168 ? 16.428 0.411 -16.741 1.00 92.38 168 TRP A CA 1
ATOM 1335 C C . TRP A 1 168 ? 16.807 0.065 -18.177 1.00 92.38 168 TRP A C 1
ATOM 1337 O O . TRP A 1 168 ? 16.136 0.464 -19.126 1.00 92.38 168 TRP A O 1
ATOM 1347 N N . ASN A 1 169 ? 17.920 -0.654 -18.347 1.00 91.19 169 ASN A N 1
ATOM 1348 C CA . ASN A 1 169 ? 18.509 -0.964 -19.657 1.00 91.19 169 ASN A CA 1
ATOM 1349 C C . ASN A 1 169 ? 18.692 0.273 -20.564 1.00 91.19 169 ASN A C 1
ATOM 1351 O O . ASN A 1 169 ? 18.466 0.209 -21.771 1.00 91.19 169 ASN A O 1
ATOM 1355 N N . GLY A 1 170 ? 19.098 1.404 -19.974 1.00 89.75 170 GLY A N 1
ATOM 1356 C CA . GLY A 1 170 ? 19.356 2.655 -20.697 1.00 89.75 170 GLY A CA 1
ATOM 1357 C C . GLY A 1 170 ? 18.103 3.373 -21.208 1.00 89.75 170 GLY A C 1
ATOM 1358 O O . GLY A 1 170 ? 18.216 4.212 -22.094 1.00 89.75 170 GLY A O 1
ATOM 1359 N N . GLN A 1 171 ? 16.920 3.029 -20.695 1.00 91.38 171 GLN A N 1
ATOM 1360 C CA . GLN A 1 171 ? 15.654 3.680 -21.031 1.00 91.38 171 GLN A CA 1
ATOM 1361 C C . GLN A 1 171 ? 14.948 4.156 -19.763 1.00 91.38 171 GLN A C 1
ATOM 1363 O O . GLN A 1 171 ? 15.117 3.550 -18.704 1.00 91.38 171 GLN A O 1
ATOM 1368 N N . ASP A 1 172 ? 14.129 5.197 -19.898 1.00 91.75 172 ASP A N 1
ATOM 1369 C CA . ASP A 1 172 ? 13.363 5.769 -18.794 1.00 91.75 172 ASP A CA 1
ATOM 1370 C C . ASP A 1 172 ? 12.050 5.014 -18.557 1.00 91.75 172 ASP A C 1
ATOM 1372 O O . ASP A 1 172 ? 11.298 4.678 -19.480 1.00 91.75 172 ASP A O 1
ATOM 1376 N N . PHE A 1 173 ? 11.776 4.742 -17.287 1.00 93.62 173 PHE A N 1
ATOM 1377 C CA . PHE A 1 173 ? 10.593 4.042 -16.809 1.00 93.62 173 PHE A CA 1
ATOM 1378 C C . PHE A 1 173 ? 9.985 4.758 -15.599 1.00 93.62 173 PHE A C 1
ATOM 1380 O O . PHE A 1 173 ? 10.650 5.521 -14.901 1.00 93.62 173 PHE A O 1
ATOM 1387 N N . GLY A 1 174 ? 8.705 4.480 -15.358 1.00 94.19 174 GLY A N 1
ATOM 1388 C CA . GLY A 1 174 ? 7.961 4.846 -14.160 1.00 94.19 174 GLY A CA 1
ATOM 1389 C C . GLY A 1 174 ? 7.540 3.594 -13.392 1.00 94.19 174 GLY A C 1
ATOM 1390 O O . GLY A 1 174 ? 7.135 2.599 -14.001 1.00 94.19 174 GLY A O 1
ATOM 1391 N N . ALA A 1 175 ? 7.653 3.624 -12.067 1.00 95.75 175 ALA A N 1
ATOM 1392 C CA . ALA A 1 175 ? 7.180 2.579 -11.164 1.00 95.75 175 ALA A CA 1
ATOM 1393 C C . ALA A 1 175 ? 6.233 3.184 -10.128 1.00 95.75 175 ALA A C 1
ATOM 1395 O O . ALA A 1 175 ? 6.607 4.095 -9.389 1.00 95.75 175 ALA A O 1
ATOM 1396 N N . GLY A 1 176 ? 5.003 2.674 -10.090 1.00 95.44 176 GLY A N 1
ATOM 1397 C CA . GLY A 1 176 ? 3.974 3.142 -9.172 1.00 95.44 176 GLY A CA 1
ATOM 1398 C C . GLY A 1 176 ? 3.837 2.245 -7.953 1.00 95.44 176 GLY A C 1
ATOM 1399 O O . GLY A 1 176 ? 3.826 1.017 -8.069 1.00 95.44 176 GLY A O 1
ATOM 1400 N N . PHE A 1 177 ? 3.660 2.878 -6.803 1.00 95.75 177 PHE A N 1
ATOM 1401 C CA . PHE A 1 177 ? 3.457 2.258 -5.505 1.00 95.75 177 PHE A CA 1
ATOM 1402 C C . PHE A 1 177 ? 2.256 2.906 -4.828 1.00 95.75 177 PHE A C 1
ATOM 1404 O O . PHE A 1 177 ? 2.048 4.109 -4.949 1.00 95.75 177 PHE A O 1
ATOM 1411 N N . SER A 1 178 ? 1.463 2.131 -4.101 1.00 95.12 178 SER A N 1
ATOM 1412 C CA . SER A 1 178 ? 0.393 2.658 -3.251 1.00 95.12 178 SER A CA 1
ATOM 1413 C C . SER A 1 178 ? 0.595 2.104 -1.855 1.00 95.12 178 SER A C 1
ATOM 1415 O O . SER A 1 178 ? 0.808 0.902 -1.700 1.00 95.12 178 SER A O 1
ATOM 1417 N N . TRP A 1 179 ? 0.624 2.981 -0.851 1.00 95.75 179 TRP A N 1
ATOM 1418 C CA . TRP A 1 179 ? 0.962 2.610 0.527 1.00 95.75 179 TRP A CA 1
ATOM 1419 C C . TRP A 1 179 ? 2.296 1.850 0.632 1.00 95.75 179 TRP A C 1
ATOM 1421 O O . TRP A 1 179 ? 2.443 0.959 1.458 1.00 95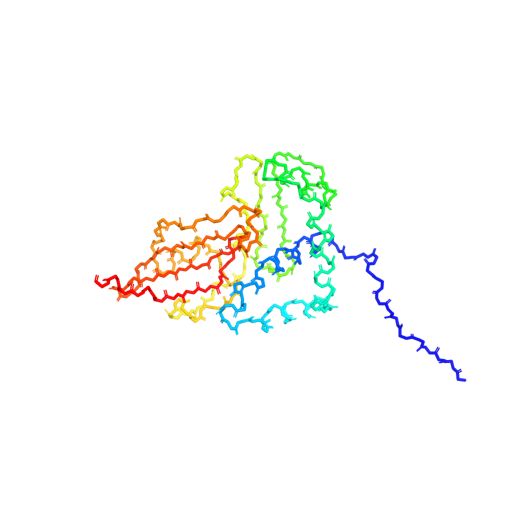.75 179 TRP A O 1
ATOM 1431 N N . GLY A 1 180 ? 3.263 2.151 -0.242 1.00 94.94 180 GLY A N 1
ATOM 1432 C CA . GLY A 1 180 ? 4.554 1.453 -0.308 1.00 94.94 180 GLY A CA 1
ATOM 1433 C C . GLY A 1 180 ? 4.545 0.106 -1.043 1.00 94.94 180 GLY A C 1
ATOM 1434 O O . GLY A 1 180 ? 5.615 -0.442 -1.285 1.00 94.94 180 GLY A O 1
ATOM 1435 N N . LEU A 1 181 ? 3.384 -0.405 -1.465 1.00 96.69 181 LEU A N 1
ATOM 1436 C CA . LEU A 1 181 ? 3.263 -1.661 -2.211 1.00 96.69 181 LEU A CA 1
ATOM 1437 C C . LEU A 1 181 ? 3.355 -1.423 -3.718 1.00 96.69 181 LEU A C 1
ATOM 1439 O O . LEU A 1 181 ? 2.670 -0.551 -4.254 1.00 96.69 181 LEU A O 1
ATOM 1443 N N . PHE A 1 182 ? 4.160 -2.228 -4.411 1.00 96.38 182 PHE A N 1
ATOM 1444 C CA . PHE A 1 182 ? 4.304 -2.159 -5.867 1.00 96.38 182 PHE A CA 1
ATOM 1445 C C . PHE A 1 182 ? 2.970 -2.360 -6.604 1.00 96.38 182 PHE A C 1
ATOM 1447 O O . PHE A 1 182 ? 2.228 -3.295 -6.315 1.00 96.38 182 PHE A O 1
ATOM 1454 N N . MET A 1 183 ? 2.687 -1.526 -7.606 1.00 95.94 183 MET A N 1
ATOM 1455 C CA . MET A 1 183 ? 1.467 -1.613 -8.423 1.00 95.94 183 MET A CA 1
ATOM 1456 C C . MET A 1 183 ? 1.774 -1.988 -9.877 1.00 95.94 183 MET A C 1
ATOM 1458 O O . MET A 1 183 ? 1.134 -2.868 -10.466 1.00 95.94 183 MET A O 1
ATOM 1462 N N . PHE A 1 184 ? 2.743 -1.302 -10.482 1.00 94.50 184 PHE A N 1
ATOM 1463 C CA . PHE A 1 184 ? 3.165 -1.538 -11.859 1.00 94.50 184 PHE A CA 1
ATOM 1464 C C . PHE A 1 184 ? 4.518 -0.876 -12.130 1.00 94.50 184 PHE A C 1
ATOM 1466 O O . PHE A 1 184 ? 4.946 0.033 -11.419 1.00 94.50 184 PHE A O 1
ATOM 1473 N N . ALA A 1 185 ? 5.125 -1.284 -13.239 1.00 94.31 185 ALA A N 1
ATOM 1474 C CA . ALA A 1 185 ? 6.202 -0.568 -13.893 1.00 94.31 185 ALA A CA 1
ATOM 1475 C C . ALA A 1 185 ? 5.861 -0.403 -15.377 1.00 94.31 185 ALA A C 1
ATOM 1477 O O . ALA A 1 185 ? 5.296 -1.312 -15.992 1.00 94.31 185 ALA A O 1
ATOM 1478 N N . ALA A 1 186 ? 6.187 0.743 -15.963 1.00 92.44 186 ALA A N 1
ATOM 1479 C CA . ALA A 1 186 ? 5.925 1.032 -17.368 1.00 92.44 186 ALA A CA 1
ATOM 1480 C C . ALA A 1 186 ? 7.030 1.906 -17.957 1.00 92.44 186 ALA A C 1
ATOM 1482 O O . ALA A 1 186 ? 7.662 2.688 -17.257 1.00 92.44 186 ALA A O 1
ATOM 1483 N N . LYS A 1 187 ? 7.274 1.757 -19.259 1.00 90.81 187 LYS A N 1
ATOM 1484 C CA . LYS A 1 187 ? 8.210 2.622 -19.977 1.00 90.81 187 LYS A CA 1
ATOM 1485 C C . LYS A 1 187 ? 7.602 4.021 -20.085 1.00 90.81 187 LYS A C 1
ATOM 1487 O O . LYS A 1 187 ? 6.427 4.126 -20.437 1.00 90.81 187 LYS A O 1
ATOM 1492 N N . LEU A 1 188 ? 8.386 5.059 -19.804 1.00 85.31 188 LEU A N 1
ATOM 1493 C CA . LEU A 1 188 ? 7.958 6.433 -20.049 1.00 85.31 188 LEU A CA 1
ATOM 1494 C C . LEU A 1 188 ? 8.015 6.706 -21.553 1.00 85.31 188 LEU A C 1
ATOM 1496 O O . LEU A 1 188 ? 8.915 6.234 -22.256 1.00 85.31 188 LEU A O 1
ATOM 1500 N N . TRP A 1 189 ? 7.019 7.421 -22.065 1.00 70.12 189 TRP A N 1
ATOM 1501 C CA . TRP A 1 189 ? 7.093 7.914 -23.434 1.00 70.12 189 TRP A CA 1
ATOM 1502 C C . TRP A 1 189 ? 8.235 8.934 -23.516 1.00 70.12 189 TRP A C 1
ATOM 1504 O O . TRP A 1 189 ? 8.392 9.706 -22.569 1.00 70.12 189 TRP A O 1
ATOM 1514 N N . PRO A 1 190 ? 9.043 8.932 -24.592 1.00 60.31 190 PRO A N 1
ATOM 1515 C CA . PRO A 1 190 ? 9.960 10.037 -24.832 1.00 60.31 190 PRO A CA 1
ATOM 1516 C C . PRO A 1 190 ? 9.151 11.335 -24.841 1.00 60.31 190 PRO A C 1
ATOM 1518 O O . PRO A 1 190 ? 8.080 11.374 -25.447 1.00 60.31 190 PRO A O 1
ATOM 1521 N N . GLU A 1 191 ? 9.635 12.367 -24.157 1.00 56.12 191 GLU A N 1
ATOM 1522 C CA . GLU A 1 191 ? 9.172 13.719 -24.454 1.00 56.12 191 GLU A CA 1
ATOM 1523 C C . GLU A 1 191 ? 9.635 14.034 -25.887 1.00 56.12 191 GLU A C 1
ATOM 1525 O O . GLU A 1 191 ? 10.820 13.868 -26.192 1.00 56.12 191 GLU A O 1
ATOM 1530 N N . ASP A 1 192 ? 8.685 14.352 -26.772 1.00 49.03 192 ASP A N 1
ATOM 1531 C CA . ASP A 1 192 ? 8.942 14.722 -28.174 1.00 49.03 192 ASP A CA 1
ATOM 1532 C C . ASP A 1 192 ? 9.813 15.987 -28.296 1.00 49.03 192 ASP A C 1
ATOM 1534 O O . ASP A 1 192 ? 9.593 16.949 -27.518 1.00 49.03 192 ASP A O 1
#

Radius of gyration: 18.05 Å; chains: 1; bounding box: 56×48×51 Å

pLDDT: mean 87.44, std 15.27, range [30.61, 97.75]

Foldseek 3Di:
DDDDDDPPPPPPDDQLLNLVVLLLLVLCCLVCVVVVNNVVSQVLQVVVPHGPVRSVVSNVVLVVQADDLQCRAVSSCVSNVHDDDQKDWDQHDSLNQWIAIDGRPCQVRGAIARDDDDQDDDPDQQPDDWQRHFPVSCCVPFHHWAAWDFDDCVHPRAHGKTWTWDAGPNFIKIWIDHRRITGGIGGDDPDD

Sequence (192 aa):
MRFRLPRTKRLDSVPAVLAFEVYVLMTMKLRLKMCQKSHELESKLSEHGLSGDEGQRLHDRAAAAFQSESTFVPDLQKFLGIDGPTSVTFSSILWSEFDFEAVAGEVNTVGYRHVRGRCVDVISPRDLPTWSMDVAEFAKRFGPVGPAHECPLFDDHLPAYREHTYVWNGQDFGAGFSWGLFMFAAKLWPED

Secondary structure (DSSP, 8-state):
----------STT--HHHHHHHHHHHHTHHHHHHTT-HHHHHHHHHHTT--HHHHHHHHHHHHTT---GGGHHHHHHHHHT---SSEEEEE-SSSTTEEEEEETTEEEEEEEEE-SSPPP--SSGGGPPTTS--HHHHHHHH--EEEEEE--TT-SSSTTEEEEEEEETTEEEEEEEETTEEEEEEEPPPP-